Protein AF-A0A8T3QWS2-F1 (afdb_monomer)

Mean predicted aligned error: 10.24 Å

Foldseek 3Di:
DVVVVVVVLVVVLVQLLLLLLLLLVLLLVLLLVLLVVCLVVVVDDDPVVVLVLLQVLLVLLQVVLVVLVVLLVCVVPVVDQRDDDDSVRVVVVVVVVVVVVVVCVVPVDPDPDDDPDDDQDSVNSSVNSNVVNVHPVSNVVSNVLSNVCVVVVPNCSNVSSVVVSVVSSVVSSVVSNCCSVCVVVCVVPSVVVSVVSNVSSVVSNVSSVCSNVVVCVVPDDVCVVPVD

Sequence (228 aa):
MRSIARRRLGSEQRDAIRLGTLYALGHGAVVIALGIAAISFGALLPDWLDPIMGRLVGLTLVGLGAWVLYSVYRYAFGGESFKLRSRWMLVFDGARFGWRRLQARIHGHEHVEPLEMSSYGVRTAFGVGMIHGVGAETGTQVLLIAAVGGAASAGLGIPMLFAFVIGLLISNFAIVVVSSVGFVASQTRERIYVAVGAVAGVFSLALGLVFVFGLDAILPDLEAILPF

Nearest PDB structures (foldseek):
  8c02-assembly1_A  TM=2.002E-01  e=9.020E+00  Homo sapiens

Solvent-accessible surface area (backbone atoms only — not comparable to full-atom values): 12287 Å² total; per-residue (Å²): 113,74,67,62,55,54,53,50,53,53,50,53,40,51,49,50,41,51,40,52,44,36,16,43,50,23,18,42,52,36,43,50,53,53,30,53,48,29,49,74,58,68,56,75,69,63,84,75,51,56,67,52,51,39,28,55,51,8,52,52,26,32,56,51,10,52,51,38,40,49,50,42,48,40,31,77,76,64,76,46,85,80,74,94,73,57,75,65,54,54,51,51,51,50,50,52,49,50,49,49,54,51,47,34,72,74,66,72,57,89,75,84,72,78,81,74,80,73,77,78,47,69,70,51,29,20,49,53,15,29,60,57,27,66,34,67,69,47,50,55,54,35,39,50,44,25,50,55,18,56,70,63,77,70,70,40,26,64,62,51,51,52,52,50,44,50,50,51,46,50,52,49,47,52,49,39,49,52,47,52,63,46,47,79,68,44,78,80,43,60,68,57,54,43,51,53,40,44,53,51,13,51,51,28,30,54,54,8,49,32,27,56,71,69,44,58,84,75,50,85,57,59,62,84,73,55,82,123

Radius of gyration: 20.93 Å; Cα contacts (8 Å, |Δi|>4): 197; chains: 1; bounding box: 53×44×61 Å

Structure (mmCIF, N/CA/C/O backbone):
data_AF-A0A8T3QWS2-F1
#
_entry.id   AF-A0A8T3QWS2-F1
#
loop_
_atom_site.group_PDB
_atom_site.id
_atom_site.type_symbol
_atom_site.label_atom_id
_atom_site.label_alt_id
_atom_site.label_comp_id
_atom_site.label_asym_id
_atom_site.label_entity_id
_atom_site.label_seq_id
_atom_site.pdbx_PDB_ins_code
_atom_site.Cartn_x
_atom_site.Cartn_y
_atom_site.Cartn_z
_atom_site.occupancy
_atom_site.B_iso_or_equiv
_atom_site.auth_seq_id
_atom_site.auth_comp_id
_atom_site.auth_asym_id
_atom_site.auth_atom_id
_atom_site.pdbx_PDB_model_num
ATOM 1 N N . MET A 1 1 ? -3.669 7.868 39.661 1.00 56.72 1 MET A N 1
ATOM 2 C CA . MET A 1 1 ? -4.294 7.634 38.331 1.00 56.72 1 MET A CA 1
ATOM 3 C C . MET A 1 1 ? -3.509 8.225 37.147 1.00 56.72 1 MET A C 1
ATOM 5 O O . MET A 1 1 ? -3.313 7.507 36.175 1.00 56.72 1 MET A O 1
ATOM 9 N N . ARG A 1 2 ? -2.984 9.465 37.200 1.00 60.38 2 ARG A N 1
ATOM 10 C CA . ARG A 1 2 ? -2.256 10.091 36.064 1.00 60.38 2 ARG A CA 1
ATOM 11 C C . ARG A 1 2 ? -0.9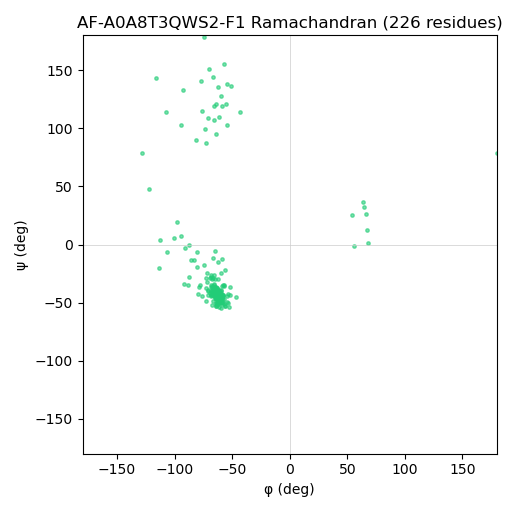55 9.389 35.611 1.00 60.38 2 ARG A C 1
ATOM 13 O O . ARG A 1 2 ? -0.627 9.477 34.433 1.00 60.38 2 ARG A O 1
ATOM 20 N N . SER A 1 3 ? -0.212 8.704 36.489 1.00 65.00 3 SER A N 1
ATOM 21 C CA . SER A 1 3 ? 1.034 8.007 36.094 1.00 65.00 3 SER A CA 1
ATOM 22 C C . SER A 1 3 ? 0.776 6.678 35.374 1.00 65.00 3 SER A C 1
ATOM 24 O O . SER A 1 3 ? 1.489 6.341 34.434 1.00 65.00 3 SER A O 1
ATOM 26 N N . ILE A 1 4 ? -0.281 5.959 35.764 1.00 64.88 4 ILE A N 1
ATOM 27 C CA . ILE A 1 4 ? -0.705 4.697 35.139 1.00 64.88 4 ILE A CA 1
ATOM 28 C C . ILE A 1 4 ? -1.202 4.960 33.713 1.00 64.88 4 ILE A C 1
ATOM 30 O O . ILE A 1 4 ? -0.811 4.248 32.793 1.00 64.88 4 ILE A O 1
ATOM 34 N N . ALA A 1 5 ? -1.983 6.028 33.512 1.00 63.19 5 ALA A N 1
ATOM 35 C CA . ALA A 1 5 ? -2.456 6.437 32.189 1.00 63.19 5 ALA A CA 1
ATOM 36 C C . ALA A 1 5 ? -1.298 6.782 31.231 1.00 63.19 5 ALA A C 1
ATOM 38 O O . ALA A 1 5 ? -1.267 6.291 30.108 1.00 63.19 5 ALA A O 1
ATOM 39 N N . ARG A 1 6 ? -0.289 7.546 31.686 1.00 63.25 6 ARG A N 1
ATOM 40 C CA . ARG A 1 6 ? 0.900 7.851 30.862 1.00 63.25 6 ARG A CA 1
ATOM 41 C C . ARG A 1 6 ? 1.731 6.612 30.528 1.00 63.25 6 ARG A C 1
ATOM 43 O O . ARG A 1 6 ? 2.237 6.510 29.417 1.00 63.25 6 ARG A O 1
ATOM 50 N N . ARG A 1 7 ? 1.869 5.671 31.470 1.00 66.25 7 ARG A N 1
ATOM 51 C CA . ARG A 1 7 ? 2.592 4.410 31.231 1.00 66.25 7 ARG A CA 1
ATOM 52 C C . ARG A 1 7 ? 1.889 3.533 30.191 1.00 66.25 7 ARG A C 1
ATOM 54 O O . ARG A 1 7 ? 2.578 2.987 29.339 1.00 66.25 7 ARG A O 1
ATOM 61 N N . ARG A 1 8 ? 0.551 3.452 30.225 1.00 66.81 8 ARG A N 1
ATOM 62 C CA . ARG A 1 8 ? -0.248 2.703 29.236 1.00 66.81 8 ARG A CA 1
ATOM 63 C C . ARG A 1 8 ? -0.170 3.302 27.829 1.00 66.81 8 ARG A C 1
ATOM 65 O O . ARG A 1 8 ? 0.082 2.572 26.880 1.00 66.81 8 ARG A O 1
ATOM 72 N N . LEU A 1 9 ? -0.279 4.627 27.709 1.00 67.19 9 LEU A N 1
ATOM 73 C CA . LEU A 1 9 ? -0.112 5.315 26.421 1.00 67.19 9 LEU A CA 1
ATOM 74 C C . LEU A 1 9 ? 1.284 5.067 25.827 1.00 67.19 9 LEU A C 1
ATOM 76 O O . LEU A 1 9 ? 1.419 4.780 24.642 1.00 67.19 9 LEU A O 1
ATOM 80 N N . GLY A 1 10 ? 2.325 5.106 26.665 1.00 74.25 10 GLY A N 1
ATOM 81 C CA . GLY A 1 10 ? 3.692 4.821 26.234 1.00 74.25 10 GLY A CA 1
ATOM 82 C C . GLY A 1 10 ? 3.908 3.375 25.769 1.00 74.25 10 GLY A C 1
ATOM 83 O O . GLY A 1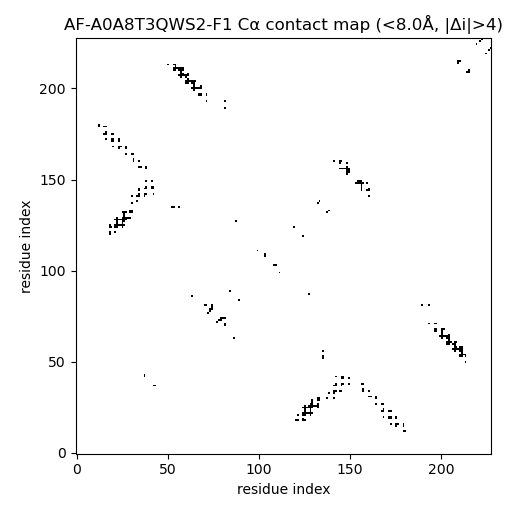 10 ? 4.665 3.160 24.824 1.00 74.25 10 GLY A O 1
ATOM 84 N N . SER A 1 11 ? 3.264 2.383 26.397 1.00 77.00 11 SER A N 1
ATOM 85 C CA . SER A 1 11 ? 3.339 0.987 25.940 1.00 77.00 11 SER A CA 1
ATOM 86 C C . SER A 1 11 ? 2.584 0.764 24.630 1.00 77.00 11 SER A C 1
ATOM 88 O O . SER A 1 11 ? 3.140 0.156 23.724 1.00 77.00 11 SER A O 1
ATOM 90 N N . GLU A 1 12 ? 1.381 1.328 24.482 1.00 77.69 12 GLU A N 1
ATOM 91 C CA . GLU A 1 12 ? 0.590 1.209 23.246 1.00 77.69 12 GLU A CA 1
ATOM 92 C C . GLU A 1 12 ? 1.304 1.844 22.048 1.00 77.69 12 GLU A C 1
ATOM 94 O O . GLU A 1 12 ? 1.345 1.273 20.960 1.00 77.69 12 GLU A O 1
ATOM 99 N N . GLN A 1 13 ? 1.942 2.997 22.258 1.00 81.06 13 GLN A N 1
ATOM 100 C CA . GLN A 1 13 ? 2.706 3.677 21.218 1.00 81.06 13 GLN A CA 1
ATOM 101 C C . GLN A 1 13 ? 3.943 2.872 20.789 1.00 81.06 13 GLN A C 1
ATOM 103 O O . GLN A 1 13 ? 4.249 2.780 19.600 1.00 81.06 13 GLN A O 1
ATOM 108 N N . ARG A 1 14 ? 4.648 2.255 21.748 1.00 84.31 14 ARG A N 1
ATOM 109 C CA . ARG A 1 14 ? 5.784 1.363 21.462 1.00 84.31 14 ARG A CA 1
ATOM 110 C C . ARG A 1 14 ? 5.344 0.130 20.684 1.00 84.31 14 ARG A C 1
ATOM 112 O O . ARG A 1 14 ? 6.034 -0.261 19.743 1.00 84.31 14 ARG A O 1
ATOM 119 N N . ASP A 1 15 ? 4.205 -0.449 21.044 1.00 85.19 15 ASP A N 1
ATOM 120 C CA . ASP A 1 15 ? 3.658 -1.614 20.353 1.00 85.19 15 ASP A CA 1
ATOM 121 C C . ASP A 1 15 ? 3.203 -1.263 18.931 1.00 85.19 15 ASP A C 1
ATOM 123 O O . ASP A 1 15 ? 3.530 -1.995 17.997 1.00 85.19 15 ASP A O 1
ATOM 127 N N . ALA A 1 16 ? 2.555 -0.111 18.729 1.00 83.94 16 ALA A N 1
ATOM 128 C CA . ALA A 1 16 ? 2.186 0.384 17.402 1.00 83.94 16 ALA A CA 1
ATOM 129 C C . ALA A 1 16 ? 3.416 0.598 16.502 1.00 83.94 16 ALA A C 1
ATOM 131 O O . ALA A 1 16 ? 3.440 0.116 15.366 1.00 83.94 16 ALA A O 1
ATOM 132 N N . ILE A 1 17 ? 4.470 1.237 17.027 1.00 89.25 17 ILE A N 1
ATOM 133 C CA . ILE A 1 17 ? 5.736 1.425 16.301 1.00 89.25 17 ILE A CA 1
ATOM 134 C C . ILE A 1 17 ? 6.369 0.077 15.956 1.00 89.25 17 ILE A C 1
ATOM 136 O O . ILE A 1 17 ? 6.784 -0.141 14.815 1.00 89.25 17 ILE A O 1
ATOM 140 N N . ARG A 1 18 ? 6.409 -0.856 16.911 1.00 91.06 18 ARG A N 1
ATOM 141 C CA . ARG A 1 18 ? 6.995 -2.184 16.708 1.00 91.06 18 ARG A CA 1
ATOM 142 C C . ARG A 1 18 ? 6.247 -2.975 15.636 1.00 91.06 18 ARG A C 1
ATOM 144 O O . ARG A 1 18 ? 6.880 -3.498 14.721 1.00 91.06 18 ARG A O 1
ATOM 151 N N . LEU A 1 19 ? 4.922 -3.071 15.740 1.00 90.62 19 LEU A N 1
ATOM 152 C CA . LEU A 1 19 ? 4.093 -3.825 14.797 1.00 90.62 19 LEU A CA 1
ATOM 153 C C . LEU A 1 19 ? 4.103 -3.183 13.404 1.00 90.62 19 LEU A C 1
ATOM 155 O O . LEU A 1 19 ? 4.260 -3.899 12.416 1.00 90.62 19 LEU A O 1
ATOM 159 N N . GLY A 1 20 ? 4.024 -1.852 13.316 1.00 89.81 20 GLY A N 1
ATOM 160 C CA . GLY A 1 20 ? 4.114 -1.128 12.045 1.00 89.81 20 GLY A CA 1
ATOM 161 C C . GLY A 1 20 ? 5.480 -1.272 11.366 1.00 89.81 20 GLY A C 1
ATOM 162 O O . GLY A 1 20 ? 5.552 -1.415 10.146 1.00 89.81 20 GLY A O 1
ATOM 163 N N . THR A 1 21 ? 6.567 -1.316 12.143 1.00 92.44 21 THR A N 1
ATOM 164 C CA . THR A 1 21 ? 7.916 -1.572 11.607 1.00 92.44 21 THR A CA 1
ATOM 165 C C . THR A 1 21 ? 8.050 -3.007 11.098 1.00 92.44 21 THR A C 1
ATOM 167 O O . THR A 1 21 ? 8.567 -3.225 10.008 1.00 92.44 21 THR A O 1
ATOM 170 N N . LEU A 1 22 ? 7.541 -3.997 11.839 1.00 93.88 22 LEU A N 1
ATOM 171 C CA . LEU A 1 22 ? 7.552 -5.401 11.406 1.00 93.88 22 LEU A CA 1
ATOM 172 C C . LEU A 1 22 ? 6.755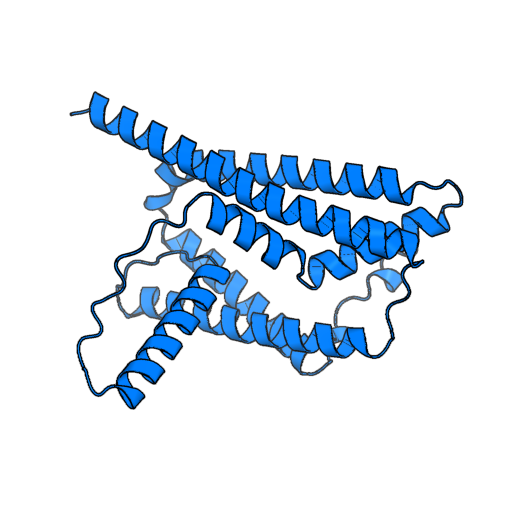 -5.623 10.120 1.00 93.88 22 LEU A C 1
ATOM 174 O O . LEU A 1 22 ? 7.191 -6.381 9.259 1.00 93.88 22 LEU A O 1
ATOM 178 N N . TYR A 1 23 ? 5.615 -4.947 9.983 1.00 92.44 23 TYR A N 1
ATOM 179 C CA . TYR A 1 23 ? 4.849 -4.927 8.741 1.00 92.44 23 TYR A CA 1
ATOM 180 C C . TYR A 1 23 ? 5.695 -4.413 7.569 1.00 92.44 23 TYR A C 1
ATOM 182 O O . TYR A 1 23 ? 5.813 -5.093 6.552 1.00 92.44 23 TYR A O 1
ATOM 190 N N . ALA A 1 24 ? 6.355 -3.263 7.722 1.00 93.25 24 ALA A N 1
ATOM 191 C CA . ALA A 1 24 ? 7.180 -2.707 6.651 1.00 93.25 24 ALA A CA 1
ATOM 192 C C . ALA A 1 24 ? 8.404 -3.559 6.321 1.00 93.25 24 ALA A C 1
ATOM 194 O O . ALA A 1 24 ? 8.766 -3.667 5.155 1.00 93.25 24 ALA A O 1
ATOM 195 N N . LEU A 1 25 ? 9.008 -4.213 7.314 1.00 95.62 25 LEU A N 1
ATOM 196 C CA . LEU A 1 25 ? 10.091 -5.167 7.078 1.00 95.62 25 LEU A CA 1
ATOM 197 C C . LEU A 1 25 ? 9.614 -6.380 6.273 1.00 95.62 25 LEU A C 1
ATOM 199 O O . LEU A 1 25 ? 10.310 -6.802 5.355 1.00 95.62 25 LEU A O 1
ATOM 203 N N . GLY A 1 26 ? 8.429 -6.917 6.579 1.00 94.38 26 GLY A N 1
ATOM 204 C CA . GLY A 1 26 ? 7.833 -8.001 5.793 1.00 94.38 26 GLY A CA 1
ATOM 205 C C . GLY A 1 26 ? 7.574 -7.582 4.348 1.00 94.38 26 GLY A C 1
ATOM 206 O O . GLY A 1 26 ? 7.908 -8.315 3.421 1.00 94.38 26 GLY A O 1
ATOM 207 N N . HIS A 1 27 ? 7.048 -6.373 4.157 1.00 93.31 27 HIS A N 1
ATOM 208 C CA . HIS A 1 27 ? 6.844 -5.794 2.833 1.00 93.31 27 HIS A CA 1
ATOM 209 C C . HIS A 1 27 ? 8.167 -5.614 2.076 1.00 93.31 27 HIS A C 1
ATOM 211 O O . HIS A 1 27 ? 8.328 -6.150 0.983 1.00 93.31 27 HIS A O 1
ATOM 217 N N . GLY A 1 28 ? 9.145 -4.938 2.685 1.00 94.31 28 GLY A N 1
ATOM 218 C CA . GLY A 1 28 ? 10.460 -4.698 2.094 1.00 94.31 28 GLY A CA 1
ATOM 219 C C . GLY A 1 28 ? 11.204 -5.987 1.742 1.00 94.31 28 GLY A C 1
ATOM 220 O O . GLY A 1 28 ? 11.849 -6.045 0.701 1.00 94.31 28 GLY A O 1
ATOM 221 N N . ALA A 1 29 ? 11.069 -7.048 2.545 1.00 95.25 29 ALA A N 1
ATOM 222 C CA . ALA A 1 29 ? 11.661 -8.350 2.236 1.00 95.25 29 ALA A CA 1
ATOM 223 C C . ALA A 1 29 ? 11.115 -8.943 0.926 1.00 95.25 29 ALA A C 1
ATOM 225 O O . ALA A 1 29 ? 11.890 -9.438 0.107 1.00 95.25 29 ALA A O 1
ATOM 226 N N . VAL A 1 30 ? 9.800 -8.856 0.702 1.00 93.25 30 VAL A N 1
ATOM 227 C CA . VAL A 1 30 ? 9.177 -9.319 -0.547 1.00 93.25 30 VAL A CA 1
ATOM 228 C C . VAL A 1 30 ? 9.560 -8.423 -1.722 1.00 93.25 30 VAL A C 1
ATOM 230 O O . VAL A 1 30 ? 9.904 -8.949 -2.775 1.00 93.25 30 VAL A O 1
ATOM 233 N N . VAL A 1 31 ? 9.588 -7.098 -1.537 1.00 92.31 31 VAL A N 1
ATOM 234 C CA . VAL A 1 31 ? 10.042 -6.145 -2.568 1.00 92.31 31 VAL A CA 1
ATOM 235 C C . VAL A 1 31 ? 11.467 -6.475 -3.020 1.00 92.31 31 VAL A C 1
ATOM 237 O O . VAL A 1 31 ? 11.724 -6.547 -4.217 1.00 92.31 31 VAL A O 1
ATOM 240 N N . ILE A 1 32 ? 12.389 -6.725 -2.081 1.00 93.06 32 ILE A N 1
ATOM 241 C CA . ILE A 1 32 ? 13.770 -7.121 -2.402 1.00 93.06 32 ILE A CA 1
ATOM 242 C C . ILE A 1 32 ? 13.781 -8.440 -3.177 1.00 93.06 32 ILE A C 1
ATOM 244 O O . ILE A 1 32 ? 14.452 -8.536 -4.202 1.00 93.06 32 ILE A O 1
ATOM 248 N N . ALA A 1 33 ? 13.049 -9.452 -2.707 1.00 92.50 33 ALA A N 1
ATOM 249 C CA . ALA A 1 33 ? 13.028 -10.767 -3.343 1.00 92.50 33 ALA A CA 1
ATOM 250 C C . ALA A 1 33 ? 12.484 -10.705 -4.781 1.00 92.50 33 ALA A C 1
ATOM 252 O O . ALA A 1 33 ? 13.129 -11.206 -5.703 1.00 92.50 33 ALA A O 1
ATOM 253 N N . LEU A 1 34 ? 11.336 -10.050 -4.979 1.00 88.56 34 LEU A N 1
ATOM 254 C CA . LEU A 1 34 ? 10.743 -9.845 -6.301 1.00 88.56 34 LEU A CA 1
ATOM 255 C C . LEU A 1 34 ? 11.631 -8.958 -7.180 1.00 88.56 34 LEU A C 1
ATOM 257 O O . LEU A 1 34 ? 11.776 -9.238 -8.363 1.00 88.56 34 LEU A O 1
ATOM 261 N N . GLY A 1 35 ? 12.270 -7.938 -6.603 1.00 88.69 35 GLY A N 1
ATOM 262 C CA . GLY A 1 35 ? 13.205 -7.050 -7.292 1.00 88.69 35 GLY A CA 1
ATOM 263 C C . GLY A 1 35 ? 14.428 -7.761 -7.841 1.00 88.69 35 GLY A C 1
ATOM 264 O O . GLY A 1 35 ? 14.743 -7.638 -9.023 1.00 88.69 35 GLY A O 1
ATOM 265 N N . ILE A 1 36 ? 15.085 -8.562 -7.007 1.00 89.44 36 ILE A N 1
ATOM 266 C CA . ILE A 1 36 ? 16.218 -9.387 -7.432 1.00 89.44 36 ILE A CA 1
ATOM 267 C C . ILE A 1 36 ? 15.774 -10.378 -8.510 1.00 89.44 36 ILE A C 1
ATOM 269 O O . ILE A 1 36 ? 16.482 -10.535 -9.505 1.00 89.44 36 ILE A O 1
ATOM 273 N N . ALA A 1 37 ? 14.608 -11.013 -8.350 1.00 87.12 37 ALA A N 1
ATOM 274 C CA . ALA A 1 37 ? 14.070 -11.917 -9.361 1.00 87.12 37 ALA A CA 1
ATOM 275 C C . ALA A 1 37 ? 13.835 -11.190 -10.696 1.00 87.12 37 ALA A C 1
ATOM 277 O O . ALA A 1 37 ? 14.349 -11.630 -11.719 1.00 87.12 37 ALA A O 1
ATOM 278 N N . ALA A 1 38 ? 13.148 -10.046 -10.690 1.00 83.75 38 ALA A N 1
ATOM 279 C CA . ALA A 1 38 ? 12.872 -9.260 -11.892 1.00 83.75 38 ALA A CA 1
ATOM 280 C C . ALA A 1 38 ? 14.158 -8.832 -12.615 1.00 83.75 38 ALA A C 1
ATOM 282 O O . ALA A 1 38 ? 14.254 -8.989 -13.830 1.00 83.75 38 ALA A O 1
ATOM 283 N N . ILE A 1 39 ? 15.170 -8.367 -11.875 1.00 84.06 39 ILE A N 1
ATOM 284 C CA . ILE A 1 39 ? 16.483 -8.013 -12.437 1.00 84.06 39 ILE A CA 1
ATOM 285 C C . ILE A 1 39 ? 17.174 -9.250 -13.031 1.00 84.06 39 ILE A C 1
ATOM 287 O O . ILE A 1 39 ? 17.722 -9.181 -14.128 1.00 84.06 39 ILE A O 1
ATOM 291 N N . SER A 1 40 ? 17.125 -10.390 -12.336 1.00 83.44 40 SER A N 1
ATOM 292 C CA . SER A 1 40 ? 17.783 -11.634 -12.769 1.00 83.44 40 SER A CA 1
ATOM 293 C C . SER A 1 40 ? 17.138 -12.249 -14.014 1.00 83.44 40 SER A C 1
ATOM 295 O O . SER A 1 40 ? 17.841 -12.821 -14.843 1.00 83.44 40 SER A O 1
ATOM 297 N N . PHE A 1 41 ? 15.815 -12.127 -14.158 1.00 80.06 41 PHE A N 1
ATOM 298 C CA . PHE A 1 41 ? 15.049 -12.644 -15.298 1.00 80.06 41 PHE A CA 1
ATOM 299 C C . PHE A 1 41 ? 14.831 -11.604 -16.413 1.00 80.06 41 PHE A C 1
ATOM 301 O O . PHE A 1 41 ? 14.085 -11.873 -17.352 1.00 80.06 41 PHE A O 1
ATOM 308 N N . GLY A 1 42 ? 15.458 -10.425 -16.328 1.00 71.81 42 GLY A N 1
ATOM 309 C CA . GLY A 1 42 ? 15.363 -9.387 -17.361 1.00 71.81 42 GLY A CA 1
ATOM 310 C C . GLY A 1 42 ? 13.956 -8.809 -17.543 1.00 71.81 42 GLY A C 1
ATOM 311 O O . GLY A 1 42 ? 13.586 -8.472 -18.661 1.00 71.81 42 GLY A O 1
ATOM 312 N N . ALA A 1 43 ? 13.166 -8.733 -16.466 1.00 66.19 43 ALA A N 1
ATOM 313 C CA . ALA A 1 43 ? 11.788 -8.230 -16.456 1.00 66.19 43 ALA A CA 1
ATOM 314 C C . ALA A 1 43 ? 10.832 -8.915 -17.460 1.00 66.19 43 ALA A C 1
ATOM 316 O O . ALA A 1 43 ? 9.824 -8.334 -17.852 1.00 66.19 43 ALA A O 1
ATOM 317 N N . LEU A 1 44 ? 11.111 -10.164 -17.847 1.00 64.25 44 LEU A N 1
ATOM 318 C CA . LEU A 1 44 ? 10.248 -10.943 -18.734 1.00 64.25 44 LEU A CA 1
ATOM 319 C C . LEU A 1 44 ? 8.984 -11.401 -17.991 1.00 64.25 44 LEU A C 1
ATOM 321 O O . LEU A 1 44 ? 8.937 -12.496 -17.426 1.00 64.25 44 LEU A O 1
ATOM 325 N N . LEU A 1 45 ? 7.953 -10.561 -17.985 1.00 68.06 45 LEU A N 1
ATOM 326 C CA . LEU A 1 45 ? 6.598 -10.975 -17.643 1.00 68.06 45 LEU A CA 1
ATOM 327 C C . LEU A 1 45 ? 5.842 -11.350 -18.916 1.00 68.06 45 LEU A C 1
ATOM 329 O O . LEU A 1 45 ? 5.902 -10.609 -19.891 1.00 68.06 45 LEU A O 1
ATOM 333 N N . PRO A 1 46 ? 5.136 -12.491 -18.937 1.00 78.31 46 PRO A N 1
ATOM 334 C CA . PRO A 1 46 ? 4.277 -12.812 -20.064 1.00 78.31 46 PRO A CA 1
ATOM 335 C C . PRO A 1 46 ? 3.152 -11.781 -20.219 1.00 78.31 46 PRO A C 1
ATOM 337 O O . PRO A 1 46 ? 2.454 -11.501 -19.247 1.00 78.31 46 PRO A O 1
ATOM 340 N N . ASP A 1 47 ? 2.888 -11.327 -21.444 1.00 79.00 47 ASP A N 1
ATOM 341 C CA . ASP A 1 47 ? 1.863 -10.310 -21.755 1.00 79.00 47 ASP A CA 1
ATOM 342 C C . ASP A 1 47 ? 0.445 -10.674 -21.267 1.00 79.00 47 ASP A C 1
ATOM 344 O O . ASP A 1 47 ? -0.416 -9.820 -21.073 1.00 79.00 47 ASP A O 1
ATOM 348 N N . TRP A 1 48 ? 0.169 -11.964 -21.049 1.00 81.81 48 TRP A N 1
ATOM 349 C CA . TRP A 1 48 ? -1.118 -12.429 -20.525 1.00 81.81 48 TRP A CA 1
ATOM 350 C C . TRP A 1 48 ? -1.303 -12.153 -19.026 1.00 81.81 48 TRP A C 1
ATOM 352 O O . TRP A 1 48 ? -2.433 -12.218 -18.532 1.00 81.81 48 TRP A O 1
ATOM 362 N N . LEU A 1 49 ? -0.222 -11.882 -18.292 1.00 79.38 49 LEU A N 1
ATOM 363 C CA . LEU A 1 49 ? -0.234 -11.736 -16.837 1.00 79.38 49 LEU A CA 1
ATOM 364 C C . LEU A 1 49 ? -0.763 -10.357 -16.418 1.00 79.38 49 LEU A C 1
ATOM 366 O O . LEU A 1 49 ? -1.546 -10.271 -15.471 1.00 79.38 49 LEU A O 1
ATOM 370 N N . ASP A 1 50 ? -0.440 -9.312 -17.179 1.00 77.44 50 ASP A N 1
ATOM 371 C CA . ASP A 1 50 ? -0.886 -7.932 -16.951 1.00 77.44 50 ASP A CA 1
ATOM 372 C C . ASP A 1 50 ? -2.417 -7.774 -16.899 1.00 77.44 50 ASP A C 1
ATOM 374 O O . ASP A 1 50 ? -2.931 -7.305 -15.876 1.00 77.44 50 ASP A O 1
ATOM 378 N N . PRO A 1 51 ? -3.207 -8.234 -17.894 1.00 83.25 51 PRO A N 1
ATOM 379 C CA . PRO A 1 51 ? -4.664 -8.106 -17.841 1.00 83.25 51 PRO A CA 1
ATOM 380 C C . PRO A 1 51 ? -5.301 -8.942 -16.719 1.00 83.25 51 PRO A C 1
ATOM 382 O O . PRO A 1 51 ? -6.376 -8.596 -16.218 1.00 83.25 51 PRO A O 1
ATOM 385 N N . ILE A 1 52 ? -4.665 -10.038 -16.288 1.00 87.50 52 ILE A N 1
ATOM 386 C CA . ILE A 1 52 ? -5.142 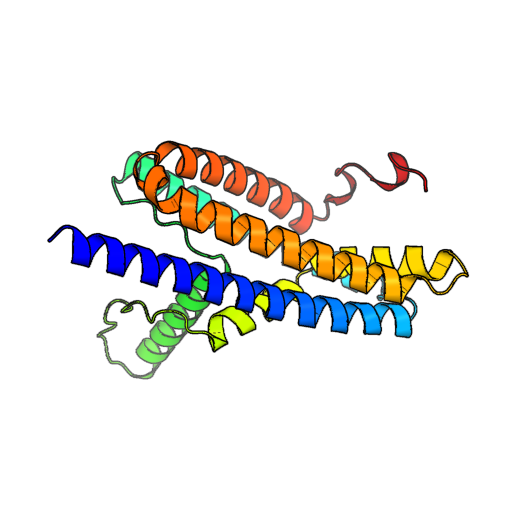-10.828 -15.143 1.00 87.50 52 ILE A CA 1
ATOM 387 C C . ILE A 1 52 ? -4.892 -10.068 -13.842 1.00 87.50 52 ILE A C 1
ATOM 389 O O . ILE A 1 52 ? -5.813 -9.926 -13.032 1.00 87.50 52 ILE A O 1
ATOM 393 N N . MET A 1 53 ? -3.675 -9.559 -13.648 1.00 82.50 53 MET A N 1
ATOM 394 C CA . MET A 1 53 ? -3.310 -8.793 -12.459 1.00 82.50 53 MET A CA 1
ATOM 395 C C . MET A 1 53 ? -4.151 -7.524 -12.343 1.00 82.50 53 MET A C 1
ATOM 397 O O . MET A 1 53 ? -4.689 -7.268 -11.264 1.00 82.50 53 MET A O 1
ATOM 401 N N . GLY A 1 54 ? -4.365 -6.805 -13.449 1.00 85.69 54 GLY A N 1
ATOM 402 C CA . GLY A 1 54 ? -5.271 -5.658 -13.512 1.00 85.69 54 GLY A CA 1
ATOM 403 C C . GLY A 1 54 ? -6.668 -6.007 -12.996 1.00 85.69 54 GLY A C 1
ATOM 404 O O . GLY A 1 54 ? -7.142 -5.404 -12.033 1.00 85.69 54 GLY A O 1
ATOM 405 N N . ARG A 1 55 ? -7.304 -7.058 -13.529 1.00 90.06 55 ARG A N 1
ATOM 406 C CA . ARG A 1 55 ? -8.642 -7.488 -13.074 1.00 90.06 55 ARG A CA 1
ATOM 407 C C . ARG A 1 55 ? -8.670 -7.910 -11.607 1.00 90.06 55 ARG A C 1
ATOM 409 O O . ARG A 1 55 ? -9.609 -7.550 -10.898 1.00 90.06 55 ARG A O 1
ATOM 416 N N . LEU A 1 56 ? -7.667 -8.651 -11.131 1.00 88.25 56 LEU A N 1
ATOM 417 C CA . LEU A 1 56 ? -7.580 -9.060 -9.723 1.00 88.25 56 LEU A CA 1
ATOM 418 C C . LEU A 1 56 ? -7.481 -7.844 -8.795 1.00 88.25 56 LEU A C 1
ATOM 420 O O . LEU A 1 56 ? -8.214 -7.755 -7.807 1.00 88.25 56 LEU A O 1
ATOM 424 N N . VAL A 1 57 ? -6.630 -6.875 -9.138 1.00 86.12 57 VAL A N 1
ATOM 425 C CA . VAL A 1 57 ? -6.520 -5.601 -8.415 1.00 86.12 57 VAL A CA 1
ATOM 426 C C . VAL A 1 57 ? -7.854 -4.872 -8.436 1.00 86.12 57 VAL A C 1
ATOM 428 O O . VAL A 1 57 ? -8.350 -4.495 -7.372 1.00 86.12 57 VAL A O 1
ATOM 431 N N . GLY A 1 58 ? -8.475 -4.758 -9.609 1.00 90.50 58 GLY A N 1
ATOM 432 C CA . GLY A 1 58 ? -9.773 -4.123 -9.787 1.00 90.50 58 GLY A CA 1
ATOM 433 C C . GLY A 1 58 ? -10.851 -4.720 -8.883 1.00 90.50 58 GLY A C 1
ATOM 434 O O . GLY A 1 58 ? -11.503 -3.995 -8.132 1.00 90.50 58 GLY A O 1
ATOM 435 N N . LEU A 1 59 ? -10.974 -6.050 -8.858 1.00 92.00 59 LEU A N 1
ATOM 436 C CA . LEU A 1 59 ? -11.922 -6.759 -7.993 1.00 92.00 59 LEU A CA 1
ATOM 437 C C . LEU A 1 59 ? -11.680 -6.463 -6.508 1.00 92.00 59 LEU A C 1
ATOM 439 O O . LEU A 1 59 ? -12.630 -6.194 -5.766 1.00 92.00 59 LEU A O 1
ATOM 443 N N . THR A 1 60 ? -10.418 -6.469 -6.064 1.00 88.06 60 THR A N 1
ATOM 444 C CA . THR A 1 60 ? -10.102 -6.141 -4.663 1.00 88.06 60 THR A CA 1
ATOM 445 C C . THR A 1 60 ? -10.417 -4.683 -4.326 1.00 88.06 60 THR A C 1
ATOM 447 O O . THR A 1 60 ? -10.933 -4.408 -3.241 1.00 88.06 60 THR A O 1
ATOM 450 N N . LEU A 1 61 ? -10.160 -3.746 -5.244 1.00 89.94 61 LEU A N 1
ATOM 451 C CA . LEU A 1 61 ? -10.465 -2.324 -5.083 1.00 89.94 61 LEU A CA 1
ATOM 452 C C . LEU A 1 61 ? -11.973 -2.055 -5.035 1.00 89.94 61 LEU A C 1
ATOM 454 O O . LEU A 1 61 ? -12.410 -1.275 -4.186 1.00 89.94 61 LEU A O 1
ATOM 458 N N . VAL A 1 62 ? -12.765 -2.731 -5.871 1.00 93.94 62 VAL A N 1
ATOM 459 C CA . VAL A 1 62 ? -14.233 -2.653 -5.831 1.00 93.94 62 VAL A CA 1
ATOM 460 C C . VAL A 1 62 ? -14.756 -3.181 -4.499 1.00 93.94 62 VAL A C 1
ATOM 462 O O . VAL A 1 62 ? -15.496 -2.478 -3.811 1.00 93.94 62 VAL A O 1
ATOM 465 N N . GLY A 1 63 ? -14.340 -4.386 -4.094 1.00 91.06 63 GLY A N 1
ATOM 466 C CA . GLY A 1 63 ? -14.807 -5.001 -2.849 1.00 91.06 63 GLY A CA 1
ATOM 467 C C . GLY A 1 63 ? -14.463 -4.163 -1.615 1.00 91.06 63 GLY A C 1
ATOM 468 O O . GLY A 1 63 ? -15.322 -3.905 -0.770 1.00 91.06 63 GLY A O 1
ATOM 469 N N . LEU A 1 64 ? -13.221 -3.684 -1.525 1.00 87.00 64 LEU A N 1
ATOM 470 C CA . LEU A 1 64 ? -12.771 -2.869 -0.395 1.00 87.00 64 LEU A CA 1
ATOM 471 C C . LEU A 1 64 ? -13.359 -1.454 -0.430 1.00 87.00 64 LEU A C 1
ATOM 473 O O . LEU A 1 64 ? -13.725 -0.935 0.622 1.00 87.00 64 LEU A O 1
ATOM 477 N N . GLY A 1 65 ? -13.505 -0.848 -1.610 1.00 90.38 65 GLY A N 1
ATOM 478 C CA . GLY A 1 65 ? -14.142 0.459 -1.763 1.00 90.38 65 GLY A CA 1
ATOM 479 C C . GLY A 1 65 ? -15.618 0.425 -1.361 1.00 90.38 65 GLY A C 1
ATOM 480 O O . GLY A 1 65 ? -16.047 1.245 -0.551 1.00 90.38 65 GLY A O 1
ATOM 481 N N . ALA A 1 66 ? -16.368 -0.585 -1.816 1.00 92.44 66 ALA A N 1
ATOM 482 C CA . ALA A 1 66 ? -17.754 -0.806 -1.403 1.00 92.44 66 ALA A CA 1
ATOM 483 C C . ALA A 1 66 ? -17.873 -1.011 0.113 1.00 92.44 66 ALA A C 1
ATOM 485 O O . ALA A 1 66 ? -18.738 -0.414 0.754 1.00 92.44 66 ALA A O 1
ATOM 486 N N . TRP A 1 67 ? -16.971 -1.799 0.706 1.00 86.94 67 TRP A N 1
ATOM 487 C CA . TRP A 1 67 ? -16.944 -2.010 2.151 1.00 86.94 67 TRP A CA 1
ATOM 488 C C . TRP A 1 67 ? -16.685 -0.716 2.938 1.00 86.94 67 TRP A C 1
ATOM 490 O O . TRP A 1 67 ? -17.346 -0.462 3.947 1.00 86.94 67 TRP A 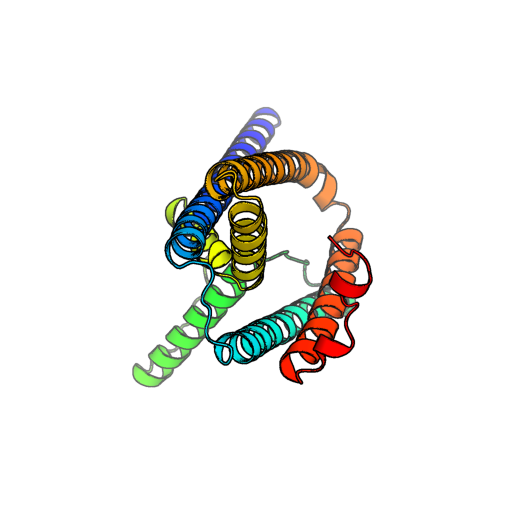O 1
ATOM 500 N N . VAL A 1 68 ? -15.742 0.116 2.489 1.00 86.44 68 VAL A N 1
ATOM 501 C CA . VAL A 1 68 ? -15.442 1.404 3.134 1.00 86.44 68 VAL A CA 1
ATOM 502 C C . VAL A 1 68 ? -16.610 2.382 2.992 1.00 86.44 68 VAL A C 1
ATOM 504 O O . VAL A 1 68 ? -16.959 3.057 3.957 1.00 86.44 68 VAL A O 1
ATOM 507 N N . LEU A 1 69 ? -17.271 2.441 1.833 1.00 90.25 69 LEU A N 1
ATOM 508 C CA . LEU A 1 69 ? -18.467 3.276 1.685 1.00 90.25 69 LEU A CA 1
ATOM 509 C C . LEU A 1 69 ? -19.623 2.780 2.554 1.00 90.25 69 LEU A C 1
ATOM 511 O O . LEU A 1 69 ? -20.324 3.589 3.160 1.00 90.25 69 LEU A O 1
ATOM 515 N N . TYR A 1 70 ? -19.787 1.462 2.677 1.00 89.19 70 TYR A N 1
ATOM 516 C CA . TYR A 1 70 ? -20.765 0.881 3.589 1.00 89.19 70 TYR A CA 1
ATOM 517 C C . TYR A 1 70 ? -20.472 1.255 5.048 1.00 89.19 70 TYR A C 1
ATOM 519 O O . TYR A 1 70 ? -21.390 1.640 5.771 1.00 89.19 70 TYR A O 1
ATOM 527 N N . SER A 1 71 ? -19.211 1.214 5.491 1.00 82.75 71 SER A N 1
ATOM 528 C CA . SER A 1 71 ? -18.857 1.604 6.863 1.00 82.75 71 SER A CA 1
ATOM 529 C C . SER A 1 71 ? -19.049 3.103 7.121 1.00 82.75 71 SER A C 1
ATOM 531 O O . SER A 1 71 ? -19.518 3.476 8.197 1.00 82.75 71 SER A O 1
ATOM 533 N N . VAL A 1 72 ? -18.778 3.956 6.128 1.00 85.69 72 VAL A N 1
ATOM 534 C CA . VAL A 1 72 ? -19.096 5.393 6.172 1.00 85.69 72 VAL A CA 1
ATOM 535 C C . VAL A 1 72 ? -20.607 5.628 6.256 1.00 85.69 72 VAL A C 1
ATOM 537 O O . VAL A 1 72 ? -21.053 6.424 7.079 1.00 85.69 72 VAL A O 1
ATOM 540 N N . TYR A 1 73 ? -21.406 4.918 5.456 1.00 87.62 73 TYR A N 1
ATOM 541 C CA . TYR A 1 73 ? -22.868 5.005 5.493 1.00 87.62 73 TYR A CA 1
ATOM 542 C C . TYR A 1 73 ? -23.427 4.575 6.857 1.00 87.62 73 TYR A C 1
ATOM 544 O O . TYR A 1 73 ? -24.232 5.289 7.458 1.00 87.62 73 TYR A O 1
ATOM 552 N N . ARG A 1 74 ? -22.957 3.441 7.393 1.00 84.06 74 ARG A N 1
ATOM 553 C CA . ARG A 1 74 ? -23.339 2.947 8.726 1.00 84.06 74 ARG A CA 1
ATOM 554 C C . ARG A 1 74 ? -22.984 3.930 9.834 1.00 84.06 74 ARG A C 1
ATOM 556 O O . ARG A 1 74 ? -23.790 4.125 10.738 1.00 84.06 74 ARG A O 1
ATOM 563 N N . TYR A 1 75 ? -21.828 4.580 9.740 1.00 81.38 75 TYR A N 1
ATOM 564 C CA . TYR A 1 75 ? -21.450 5.647 10.660 1.00 81.38 75 TYR A CA 1
ATOM 565 C C . TYR A 1 75 ? -22.397 6.853 10.552 1.00 81.38 75 TYR A C 1
ATOM 567 O O . TYR A 1 75 ? -22.967 7.289 11.550 1.00 81.38 75 TYR A O 1
ATOM 575 N N . ALA A 1 76 ? -22.599 7.367 9.335 1.00 80.62 76 ALA A N 1
ATOM 576 C CA . ALA A 1 76 ? -23.344 8.601 9.095 1.00 80.62 76 ALA A CA 1
ATOM 577 C C . ALA A 1 76 ? -24.837 8.495 9.448 1.00 80.62 76 ALA A C 1
ATOM 579 O O . ALA A 1 76 ? -25.416 9.472 9.919 1.00 80.62 76 ALA A O 1
ATOM 580 N N . PHE A 1 77 ? -25.450 7.326 9.233 1.00 77.75 77 PHE A N 1
ATOM 581 C CA . PHE A 1 77 ? -26.895 7.127 9.403 1.00 77.75 77 PHE A CA 1
ATOM 582 C C . PHE A 1 77 ? -27.273 6.185 10.556 1.00 77.75 77 PHE A C 1
ATOM 584 O O . PHE A 1 77 ? -28.408 6.227 11.022 1.00 77.75 77 PHE A O 1
ATOM 591 N N . GLY A 1 78 ? -26.357 5.328 11.017 1.00 67.94 78 GLY A N 1
ATOM 592 C CA . GLY A 1 78 ? -26.625 4.290 12.022 1.00 67.94 78 GLY A CA 1
ATOM 593 C C . GLY A 1 78 ? -26.061 4.566 13.418 1.00 67.94 78 GLY A C 1
ATOM 594 O O . GLY A 1 78 ? -26.341 3.793 14.330 1.00 67.94 78 GLY A O 1
ATOM 595 N N . GLY A 1 79 ? -25.274 5.634 13.604 1.00 64.19 79 GLY A N 1
ATOM 596 C CA . GLY A 1 79 ? -24.716 6.019 14.910 1.00 64.19 79 GLY A CA 1
ATOM 597 C C . GLY A 1 79 ? -23.673 5.047 15.484 1.00 64.19 79 GLY A C 1
ATOM 598 O O . GLY A 1 79 ? -23.335 5.134 16.663 1.00 64.19 79 GLY A O 1
ATOM 599 N N . GLU A 1 80 ? -23.165 4.108 14.682 1.00 66.06 80 GLU A N 1
ATOM 600 C CA . GLU A 1 80 ? -22.114 3.170 15.092 1.00 66.06 80 GLU A CA 1
ATOM 601 C C . GLU A 1 80 ? -20.745 3.858 15.092 1.00 66.06 80 GLU A C 1
ATOM 603 O O . GLU A 1 80 ? -20.446 4.602 14.172 1.00 66.06 80 GLU A O 1
ATOM 608 N N . SER A 1 81 ? -19.874 3.572 16.067 1.00 63.00 81 SER A N 1
ATOM 609 C CA . SER A 1 81 ? -18.497 4.101 16.096 1.00 63.00 81 SER A CA 1
ATOM 610 C C . SER A 1 81 ? -17.697 3.675 14.856 1.00 63.00 81 SER A C 1
ATOM 612 O O . SER A 1 81 ? -17.583 2.467 14.593 1.00 63.00 81 SER A O 1
ATOM 614 N N . PHE A 1 82 ? -17.081 4.617 14.137 1.00 61.12 82 PHE A N 1
ATOM 615 C CA . PHE A 1 82 ? -16.275 4.287 12.960 1.00 61.12 82 PHE A CA 1
ATOM 616 C C . PHE A 1 82 ? -14.918 3.712 13.385 1.00 61.12 82 PHE A C 1
ATOM 618 O O . PHE A 1 82 ? -14.084 4.396 13.979 1.00 61.12 82 PHE A O 1
ATOM 625 N N . LYS A 1 83 ? -14.671 2.436 13.072 1.00 62.44 83 LYS A N 1
ATOM 626 C CA . LYS A 1 83 ? -13.378 1.781 13.322 1.00 62.44 83 LYS A CA 1
ATOM 627 C C . LYS A 1 83 ? -12.642 1.563 12.007 1.00 62.44 83 LYS A C 1
ATOM 629 O O . LYS A 1 83 ? -13.071 0.754 11.186 1.00 62.44 83 LYS A O 1
ATOM 634 N N . LEU A 1 84 ? -11.509 2.242 11.838 1.00 56.34 84 LEU A N 1
ATOM 635 C CA . LEU A 1 84 ? -10.573 1.971 10.747 1.00 56.34 84 LEU A CA 1
ATOM 636 C C . LEU A 1 84 ? -10.004 0.557 10.904 1.00 56.34 84 LEU A C 1
ATOM 638 O O . LEU A 1 84 ? -9.402 0.232 11.927 1.00 56.34 84 LEU A O 1
ATOM 642 N N . ARG A 1 85 ? -10.206 -0.288 9.890 1.00 64.06 85 ARG A N 1
ATOM 643 C CA . ARG A 1 85 ? -9.690 -1.663 9.840 1.00 64.06 85 ARG A CA 1
ATOM 644 C C . ARG A 1 85 ? -8.704 -1.797 8.686 1.00 64.06 85 ARG A C 1
ATOM 646 O O . ARG A 1 85 ? -8.917 -1.224 7.621 1.00 64.06 85 ARG A O 1
ATOM 653 N N . SER A 1 86 ? -7.641 -2.575 8.882 1.00 62.88 86 SER A N 1
ATOM 654 C CA . SER A 1 86 ? -6.728 -2.930 7.789 1.00 62.88 86 SER A CA 1
ATOM 655 C C . SER A 1 86 ? -7.438 -3.826 6.765 1.00 62.88 86 SER A C 1
ATOM 657 O O . SER A 1 86 ? -8.247 -4.679 7.134 1.00 62.88 86 SER A O 1
ATOM 659 N N . ARG A 1 87 ? -7.107 -3.658 5.476 1.00 69.44 87 ARG A N 1
ATOM 660 C CA . ARG A 1 87 ? -7.667 -4.433 4.348 1.00 69.44 87 ARG A CA 1
ATOM 661 C C . ARG A 1 87 ? -7.556 -5.942 4.591 1.00 69.44 87 ARG A C 1
ATOM 663 O O . ARG A 1 87 ? -8.520 -6.675 4.409 1.00 69.44 87 ARG A O 1
ATOM 670 N N . TRP A 1 88 ? -6.409 -6.393 5.093 1.00 67.94 88 TRP A N 1
ATOM 671 C CA . TRP A 1 88 ? -6.166 -7.804 5.400 1.00 67.94 88 TRP A CA 1
ATOM 672 C C . TRP A 1 88 ? -6.914 -8.292 6.635 1.00 67.94 88 TRP A C 1
ATOM 674 O O . TRP A 1 88 ? -7.302 -9.452 6.678 1.00 67.94 88 TRP A O 1
ATOM 684 N N . MET A 1 89 ? -7.193 -7.416 7.603 1.00 68.94 89 MET A N 1
ATOM 685 C CA . MET A 1 89 ? -8.047 -7.784 8.735 1.00 68.94 89 MET A CA 1
ATOM 686 C C . MET A 1 89 ? -9.469 -8.085 8.265 1.00 68.94 89 MET A C 1
ATOM 688 O O . MET A 1 89 ? -10.052 -9.063 8.709 1.00 68.94 89 MET A O 1
ATOM 692 N N . LEU A 1 90 ? -10.001 -7.306 7.319 1.00 68.88 90 LEU A N 1
ATOM 693 C CA . LEU A 1 90 ? -11.316 -7.569 6.727 1.00 68.88 90 LEU A CA 1
ATOM 694 C C . LEU A 1 90 ? -11.348 -8.904 5.978 1.00 68.88 90 LEU A C 1
ATOM 696 O O . LEU A 1 90 ? -12.291 -9.676 6.138 1.00 68.88 90 LEU A O 1
ATOM 700 N N . VAL A 1 91 ? -10.303 -9.191 5.198 1.00 70.12 91 VAL A N 1
ATOM 701 C CA . VAL A 1 91 ? -10.170 -10.464 4.477 1.00 70.12 91 VAL A CA 1
ATOM 702 C C . VAL A 1 91 ? -10.068 -11.639 5.452 1.00 70.12 91 VAL A C 1
ATOM 704 O O . VAL A 1 91 ? -10.783 -12.623 5.284 1.00 70.12 91 VAL A O 1
ATOM 707 N N . PHE A 1 92 ? -9.230 -11.548 6.489 1.00 71.81 92 PHE A N 1
ATOM 708 C CA . PHE A 1 92 ? -9.080 -12.616 7.481 1.00 71.81 92 PHE A CA 1
ATOM 709 C C . PHE A 1 92 ? -10.340 -12.827 8.315 1.00 71.81 92 PHE A C 1
ATOM 711 O O . PHE A 1 92 ? -10.733 -13.975 8.529 1.00 71.81 92 PHE A O 1
ATOM 718 N N . ASP A 1 93 ? -10.998 -11.750 8.742 1.00 71.31 93 ASP A N 1
ATOM 719 C CA . ASP A 1 93 ? -12.271 -11.823 9.458 1.00 71.31 93 ASP A CA 1
ATOM 720 C C . ASP A 1 93 ? -13.337 -12.487 8.574 1.00 71.31 93 ASP A C 1
ATOM 722 O O . ASP A 1 93 ? -14.023 -13.410 9.020 1.00 71.31 93 ASP A O 1
ATOM 726 N N . GLY A 1 94 ? -13.431 -12.084 7.302 1.00 71.38 94 GLY A N 1
ATOM 727 C CA . GLY A 1 94 ? -14.347 -12.670 6.322 1.00 71.38 94 GLY A CA 1
ATOM 728 C C . GLY A 1 94 ? -14.064 -14.149 6.050 1.00 71.38 94 GLY A C 1
ATOM 729 O O . GLY A 1 94 ? -14.983 -14.968 6.081 1.00 71.38 94 GLY A O 1
ATOM 730 N N . ALA A 1 95 ? -12.796 -14.521 5.860 1.00 77.69 95 ALA A N 1
ATOM 731 C CA . ALA A 1 95 ? -12.381 -15.906 5.654 1.00 77.69 95 ALA A CA 1
ATOM 732 C C . ALA A 1 95 ? -12.688 -16.775 6.881 1.00 77.69 95 ALA A C 1
ATOM 734 O O . ALA A 1 95 ? -13.235 -17.869 6.749 1.00 77.69 95 ALA A O 1
ATOM 735 N N . ARG A 1 96 ? -12.404 -16.276 8.089 1.00 76.12 96 ARG A N 1
ATOM 736 C CA . ARG A 1 96 ? -12.684 -16.985 9.344 1.00 76.12 96 ARG A CA 1
ATOM 737 C C . ARG A 1 96 ? -14.182 -17.122 9.595 1.00 76.12 96 ARG A C 1
ATOM 739 O O . ARG A 1 96 ? -14.627 -18.181 10.037 1.00 76.12 96 ARG A O 1
ATOM 746 N N . PHE A 1 97 ? -14.959 -16.084 9.291 1.00 76.94 97 PHE A N 1
ATOM 747 C CA . PHE A 1 97 ? -16.418 -16.128 9.337 1.00 76.94 97 PHE A CA 1
ATOM 748 C C . PHE A 1 97 ? -16.973 -17.159 8.348 1.00 76.94 97 PHE A C 1
ATOM 750 O O . PHE A 1 97 ? -17.767 -18.012 8.742 1.00 76.94 97 PHE A O 1
ATOM 757 N N . GLY A 1 98 ? -16.512 -17.143 7.094 1.00 78.75 98 GLY A N 1
ATOM 758 C CA . GLY A 1 98 ? -16.903 -18.110 6.067 1.00 78.75 98 GLY A CA 1
ATOM 759 C C . GLY A 1 98 ? -16.534 -19.547 6.440 1.00 78.75 98 GLY A C 1
ATOM 760 O O . GLY A 1 98 ? -17.369 -20.444 6.336 1.00 78.75 98 GLY A O 1
ATOM 761 N N . TRP A 1 99 ? -15.325 -19.759 6.966 1.00 79.19 99 TRP A N 1
ATOM 762 C CA . TRP A 1 99 ? -14.865 -21.061 7.449 1.00 79.19 99 TRP A CA 1
ATOM 763 C C . TRP A 1 99 ? -15.713 -21.578 8.612 1.00 79.19 99 TRP A C 1
ATOM 765 O O . TRP A 1 99 ? -16.131 -22.732 8.605 1.00 79.19 99 TRP A O 1
ATOM 775 N N . ARG A 1 100 ? -16.037 -20.723 9.588 1.00 74.31 100 ARG A N 1
ATOM 776 C CA . ARG A 1 100 ? -16.924 -21.088 10.702 1.00 74.31 100 ARG A CA 1
ATOM 777 C C . ARG A 1 100 ? -18.355 -21.342 10.242 1.00 74.31 100 ARG A C 1
ATOM 779 O O . ARG A 1 100 ? -18.976 -22.277 10.725 1.00 74.31 100 ARG A O 1
ATOM 786 N N . ARG A 1 101 ? -18.875 -20.562 9.291 1.00 77.69 101 ARG A N 1
ATOM 787 C CA . ARG A 1 101 ? -20.190 -20.788 8.668 1.00 77.69 101 ARG A CA 1
ATOM 788 C C . ARG A 1 101 ? -20.231 -22.147 7.968 1.00 77.69 101 ARG A C 1
ATOM 790 O O . ARG A 1 101 ? -21.227 -22.856 8.084 1.00 77.69 101 ARG A O 1
ATOM 797 N N . LEU A 1 102 ? -19.156 -22.507 7.269 1.00 82.25 102 LEU A N 1
ATOM 798 C CA . LEU A 1 102 ? -18.996 -23.805 6.622 1.00 82.25 102 LEU A CA 1
ATOM 799 C C . LEU A 1 102 ? -18.899 -24.931 7.659 1.00 82.25 102 LEU A C 1
ATOM 801 O O . LEU A 1 102 ? -19.653 -25.894 7.572 1.00 82.25 102 LEU A O 1
ATOM 805 N N . GLN A 1 103 ? -18.057 -24.781 8.685 1.00 78.44 103 GLN A N 1
ATOM 806 C CA . GLN A 1 103 ? -17.962 -25.740 9.789 1.00 78.44 103 GLN A CA 1
ATOM 807 C C . GLN A 1 103 ? -19.298 -25.921 10.511 1.00 78.44 103 GLN A C 1
ATOM 809 O O . GLN A 1 103 ? -19.679 -27.057 10.758 1.00 78.44 103 GLN A O 1
ATOM 814 N N . ALA A 1 104 ? -20.036 -24.845 10.786 1.00 75.56 104 ALA A N 1
ATOM 815 C CA . ALA A 1 104 ? -21.351 -24.896 11.421 1.00 75.56 104 ALA A CA 1
ATOM 816 C C . ALA A 1 104 ? -22.387 -25.615 10.544 1.00 75.56 104 ALA A C 1
ATOM 818 O O . ALA A 1 104 ? -23.204 -26.373 11.059 1.00 75.56 104 ALA A O 1
ATOM 819 N N . ARG A 1 105 ? -22.323 -25.447 9.214 1.00 78.31 105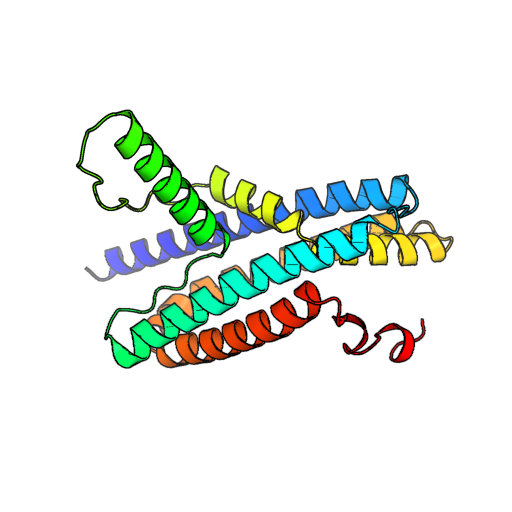 ARG A N 1
ATOM 820 C CA . ARG A 1 105 ? -23.158 -26.216 8.275 1.00 78.31 105 ARG A CA 1
ATOM 821 C C . ARG A 1 105 ? -22.809 -27.704 8.241 1.00 78.31 105 ARG A C 1
ATOM 823 O O . ARG A 1 105 ? -23.694 -28.504 7.970 1.00 78.31 105 ARG A O 1
ATOM 830 N N . ILE A 1 106 ? -21.551 -28.065 8.493 1.00 79.25 106 ILE A N 1
ATOM 831 C CA . ILE A 1 106 ? -21.085 -29.461 8.463 1.00 79.25 106 ILE A CA 1
ATOM 832 C C . ILE A 1 106 ? -21.263 -30.151 9.830 1.00 79.25 106 ILE A C 1
ATOM 834 O O . ILE A 1 106 ? -21.556 -31.338 9.868 1.00 79.25 106 ILE A O 1
ATOM 838 N N . HIS A 1 107 ? -21.105 -29.428 10.945 1.00 72.19 107 HIS A N 1
ATOM 839 C CA . HIS A 1 107 ? -21.041 -29.994 12.303 1.00 72.19 107 HIS A CA 1
ATOM 840 C C . HIS A 1 107 ? -22.229 -29.623 13.211 1.00 72.19 107 HIS A C 1
ATOM 842 O O . HIS A 1 107 ? -22.222 -29.988 14.380 1.00 72.19 107 HIS A O 1
ATOM 848 N N . GLY A 1 108 ? -23.245 -28.903 12.723 1.00 62.06 108 GLY A N 1
ATOM 849 C CA . GLY A 1 108 ? -24.543 -28.756 13.404 1.00 62.06 108 GLY A CA 1
ATOM 850 C C . GLY A 1 108 ? -24.569 -27.968 14.724 1.00 62.06 108 GLY A C 1
ATOM 851 O O . GLY A 1 108 ? -25.639 -27.816 15.304 1.00 62.06 108 GLY A O 1
ATOM 852 N N . HIS A 1 109 ? -23.444 -27.432 15.202 1.00 54.97 109 HIS A N 1
ATOM 853 C CA . HIS A 1 109 ? -23.406 -26.621 16.418 1.00 54.97 109 HIS A CA 1
ATOM 854 C C . HIS A 1 109 ? -23.522 -25.126 16.093 1.00 54.97 109 HIS A C 1
ATOM 856 O O . HIS A 1 109 ? -22.560 -24.475 15.677 1.00 54.97 109 HIS A O 1
ATOM 862 N N . GLU A 1 110 ? -24.715 -24.567 16.304 1.00 57.12 110 GLU A N 1
ATOM 863 C CA . GLU A 1 110 ? -24.870 -23.136 16.559 1.00 57.12 110 GLU A CA 1
ATOM 864 C C . GLU A 1 110 ? -24.204 -22.830 17.896 1.00 57.12 110 GLU A C 1
ATOM 866 O O . GLU A 1 110 ? -24.590 -23.425 18.889 1.00 57.12 110 GLU A O 1
ATOM 871 N N . HIS A 1 111 ? -23.188 -21.967 17.885 1.00 46.44 111 HIS A N 1
ATOM 872 C CA . HIS A 1 111 ? -22.816 -20.953 18.886 1.00 46.44 111 HIS A CA 1
ATOM 873 C C . HIS A 1 111 ? -21.557 -20.276 18.320 1.00 46.44 111 HIS A C 1
ATOM 875 O O . HIS A 1 111 ? -20.419 -20.620 18.640 1.00 46.44 111 HIS A O 1
ATOM 881 N N . VAL A 1 112 ? -21.749 -19.357 17.367 1.00 47.62 112 VAL A N 1
ATOM 882 C CA . VAL A 1 112 ? -20.646 -18.514 16.892 1.00 47.62 112 VAL A CA 1
ATOM 883 C C . VAL A 1 112 ? -20.510 -17.380 17.896 1.00 47.62 112 VAL A C 1
ATOM 885 O O . VAL A 1 112 ? -21.163 -16.350 17.755 1.00 47.62 112 VAL A O 1
ATOM 888 N N . GLU A 1 113 ? -19.691 -17.576 18.929 1.00 42.91 113 GLU A N 1
ATOM 889 C CA . GLU A 1 113 ? -19.313 -16.458 19.790 1.00 42.91 113 GLU A CA 1
ATOM 890 C C . GLU A 1 113 ? -18.718 -15.324 18.933 1.00 42.91 113 GLU A C 1
ATOM 892 O O . GLU A 1 113 ? -17.948 -15.608 17.993 1.00 42.91 113 GLU A O 1
ATOM 897 N N . PRO A 1 114 ? -19.071 -14.052 19.219 1.00 44.06 114 PRO A N 1
ATOM 898 C CA . PRO A 1 114 ? -18.473 -12.901 18.559 1.00 44.06 114 PRO A CA 1
ATOM 899 C C . PRO A 1 114 ? -16.955 -13.017 18.639 1.00 44.06 114 PRO A C 1
ATOM 901 O O . PRO A 1 114 ? -16.416 -13.390 19.676 1.00 44.06 114 PRO A O 1
ATOM 904 N N . LEU A 1 115 ? -16.262 -12.732 17.536 1.00 44.81 115 LEU A N 1
ATOM 905 C CA . LEU A 1 115 ? -14.803 -12.777 17.491 1.00 44.81 115 LEU A CA 1
ATOM 906 C C . LEU A 1 115 ? -14.230 -11.884 18.603 1.00 44.81 115 LEU A C 1
ATOM 908 O O . LEU A 1 115 ? -14.181 -10.662 18.449 1.00 44.81 115 LEU A O 1
ATOM 912 N N . GLU A 1 116 ? -13.760 -12.484 19.700 1.00 40.31 116 GLU A N 1
ATOM 913 C CA . GLU A 1 116 ? -12.799 -11.812 20.561 1.00 40.31 116 GLU A CA 1
ATOM 914 C C . GLU A 1 116 ? -11.579 -11.501 19.696 1.00 40.31 116 GLU A C 1
ATOM 916 O O . GLU A 1 116 ? -10.980 -12.375 19.059 1.00 40.31 116 GLU A O 1
ATOM 921 N N . MET A 1 117 ? -11.291 -10.208 19.592 1.00 39.47 117 MET A N 1
ATOM 922 C CA . MET A 1 117 ? -10.257 -9.650 18.736 1.00 39.47 117 MET A CA 1
ATOM 923 C C . MET A 1 117 ? -8.907 -10.170 19.221 1.00 39.47 117 MET A C 1
ATOM 925 O O . MET A 1 117 ? -8.308 -9.610 20.137 1.00 39.47 117 MET A O 1
ATOM 929 N N . SER A 1 118 ? -8.411 -11.250 18.617 1.00 47.56 118 SER A N 1
ATOM 930 C CA . SER A 1 118 ? -7.037 -11.679 18.842 1.00 47.56 118 SER A CA 1
ATOM 931 C C . SER A 1 118 ? -6.132 -10.552 18.360 1.00 47.56 118 SER A C 1
ATOM 933 O O . SER A 1 118 ? -6.056 -10.296 17.157 1.00 47.56 118 SER A O 1
ATOM 935 N N . SER A 1 119 ? -5.487 -9.865 19.304 1.00 54.22 119 SER A N 1
ATOM 936 C CA . SER A 1 119 ? -4.395 -8.932 19.039 1.00 54.22 119 SER A CA 1
ATOM 937 C C . SER A 1 119 ? -3.455 -9.563 18.012 1.00 54.22 119 SER A C 1
ATOM 939 O O . SER A 1 119 ? -2.871 -10.624 18.251 1.00 54.22 119 SER A O 1
ATOM 941 N N . TYR A 1 120 ? -3.384 -8.964 16.824 1.00 66.25 120 TYR A N 1
ATOM 942 C CA . TYR A 1 120 ? -2.521 -9.442 15.758 1.00 66.25 120 TYR A CA 1
ATOM 943 C C . TYR A 1 120 ? -1.068 -9.276 16.211 1.00 66.25 120 TYR A C 1
ATOM 945 O O . TYR A 1 120 ? -0.552 -8.166 16.316 1.00 66.25 120 TYR A O 1
ATOM 953 N N . GLY A 1 121 ? -0.425 -10.397 16.539 1.00 80.44 121 GLY A N 1
ATOM 954 C CA . GLY A 1 121 ? 0.934 -10.408 17.066 1.00 80.44 121 GLY A CA 1
ATOM 955 C C . GLY A 1 121 ? 2.001 -10.120 16.007 1.00 80.44 121 GLY A C 1
ATOM 956 O O . GLY A 1 121 ? 1.734 -10.006 14.812 1.00 80.44 121 GLY A O 1
ATOM 957 N N . VAL A 1 122 ? 3.255 -10.094 16.461 1.00 85.06 122 VAL A N 1
ATOM 958 C CA . VAL A 1 122 ? 4.470 -9.851 15.656 1.00 85.06 122 VAL A CA 1
ATOM 959 C C . VAL A 1 122 ? 4.509 -10.655 14.350 1.00 85.06 122 VAL A C 1
ATOM 961 O O . VAL A 1 122 ? 4.806 -10.102 13.294 1.00 85.06 122 VAL A O 1
ATOM 964 N N . ARG A 1 123 ? 4.173 -11.952 14.408 1.00 87.19 123 ARG A N 1
ATOM 965 C CA . ARG A 1 123 ? 4.180 -12.840 13.233 1.00 87.19 123 ARG A CA 1
ATOM 966 C C . ARG A 1 123 ? 3.133 -12.434 12.202 1.00 87.19 123 ARG A C 1
ATOM 968 O O . ARG A 1 123 ? 3.417 -12.450 11.010 1.00 87.19 123 ARG A O 1
ATOM 975 N N . THR A 1 124 ? 1.942 -12.046 12.654 1.00 86.62 124 THR A N 1
ATOM 976 C CA . THR A 1 124 ? 0.877 -11.629 11.744 1.00 86.62 124 THR A CA 1
ATOM 977 C C . THR A 1 124 ? 1.192 -10.285 11.109 1.00 86.62 124 THR A C 1
ATOM 979 O O . THR A 1 124 ? 0.981 -10.140 9.914 1.00 86.62 124 THR A O 1
ATOM 982 N N . ALA A 1 125 ? 1.753 -9.330 11.858 1.00 88.62 125 ALA A N 1
ATOM 983 C CA . ALA A 1 125 ? 2.159 -8.040 11.301 1.00 88.62 125 ALA A CA 1
ATOM 984 C C . ALA A 1 125 ? 3.180 -8.208 10.163 1.00 88.62 125 ALA A C 1
ATOM 986 O O . ALA A 1 125 ? 2.963 -7.695 9.067 1.00 88.62 125 ALA A O 1
ATOM 987 N N . PHE A 1 126 ? 4.235 -8.998 10.389 1.00 92.25 126 PHE A N 1
ATOM 988 C CA . PHE A 1 126 ? 5.233 -9.307 9.362 1.00 92.25 126 PHE A CA 1
ATOM 989 C C . PHE A 1 126 ? 4.622 -10.052 8.164 1.00 92.25 126 PHE A C 1
ATOM 991 O O . PHE A 1 126 ? 4.844 -9.666 7.020 1.00 92.25 126 PHE A O 1
ATOM 998 N N . GLY A 1 127 ? 3.799 -11.079 8.413 1.00 89.81 127 GLY A N 1
ATOM 999 C CA . GLY A 1 127 ? 3.130 -11.844 7.357 1.00 89.81 127 GLY A CA 1
ATOM 1000 C C . GLY A 1 127 ? 2.191 -11.000 6.497 1.00 89.81 127 GLY A C 1
ATOM 1001 O O . GLY A 1 127 ? 2.215 -11.101 5.276 1.00 89.81 127 GLY A O 1
ATOM 1002 N N . VAL A 1 128 ? 1.416 -10.112 7.117 1.00 87.06 128 VAL A N 1
ATOM 1003 C CA . VAL A 1 128 ? 0.553 -9.155 6.411 1.00 87.06 128 VAL A CA 1
ATOM 1004 C C . VAL A 1 128 ? 1.384 -8.188 5.568 1.00 87.06 128 VAL A C 1
ATOM 1006 O O . VAL A 1 128 ? 0.996 -7.886 4.442 1.00 87.06 128 VAL A O 1
ATOM 1009 N N . GLY A 1 129 ? 2.551 -7.773 6.069 1.00 89.38 129 GLY A N 1
ATOM 1010 C CA . GLY A 1 129 ? 3.541 -7.011 5.309 1.00 89.38 129 GLY A CA 1
ATOM 1011 C C . GLY A 1 129 ? 4.012 -7.740 4.055 1.00 89.38 129 GLY A C 1
ATOM 1012 O O . GLY A 1 129 ? 3.960 -7.176 2.965 1.00 89.38 129 GLY A O 1
ATOM 1013 N N . MET A 1 130 ? 4.400 -9.011 4.193 1.00 91.19 130 MET A N 1
ATOM 1014 C CA . MET A 1 130 ? 4.818 -9.838 3.057 1.00 91.19 130 MET A CA 1
ATOM 1015 C C . MET A 1 130 ? 3.716 -9.952 2.004 1.00 91.19 130 MET A C 1
ATOM 1017 O O . MET A 1 130 ? 3.955 -9.657 0.840 1.00 91.19 130 MET A O 1
ATOM 1021 N N . ILE A 1 131 ? 2.496 -10.322 2.410 1.00 86.19 131 ILE A N 1
ATOM 1022 C CA . ILE A 1 131 ? 1.367 -10.472 1.479 1.00 86.19 131 ILE A CA 1
ATOM 1023 C C . ILE A 1 131 ? 1.080 -9.141 0.774 1.00 86.19 131 ILE A C 1
ATOM 1025 O O . ILE A 1 131 ? 0.821 -9.116 -0.426 1.00 86.19 131 ILE A O 1
ATOM 1029 N N . HIS A 1 132 ? 1.161 -8.024 1.498 1.00 84.56 132 HIS A N 1
ATOM 1030 C CA . HIS A 1 132 ? 1.016 -6.709 0.892 1.00 84.56 132 HIS A CA 1
ATOM 1031 C C . HIS A 1 132 ? 2.099 -6.424 -0.158 1.00 84.56 132 HIS A C 1
ATOM 1033 O O . HIS A 1 132 ? 1.773 -5.897 -1.215 1.00 84.56 132 HIS A O 1
ATOM 1039 N N . GLY A 1 133 ? 3.352 -6.815 0.096 1.00 83.50 133 GLY A N 1
ATOM 1040 C CA . GLY A 1 133 ? 4.461 -6.679 -0.859 1.00 83.50 133 GLY A CA 1
ATOM 1041 C C . GLY A 1 133 ? 4.358 -7.546 -2.114 1.00 83.50 133 GLY A C 1
ATOM 1042 O O . GLY A 1 133 ? 5.105 -7.321 -3.054 1.00 83.50 133 GLY A O 1
ATOM 1043 N N . VAL A 1 134 ? 3.435 -8.510 -2.169 1.00 82.12 134 VAL A N 1
ATOM 1044 C CA . VAL A 1 134 ? 3.153 -9.285 -3.393 1.00 82.12 134 VAL A CA 1
ATOM 1045 C C . VAL A 1 134 ? 2.183 -8.539 -4.326 1.00 82.12 134 VAL A C 1
ATOM 1047 O O . VAL A 1 134 ? 2.013 -8.925 -5.478 1.00 82.12 134 VAL A O 1
ATOM 1050 N N . GLY A 1 135 ? 1.522 -7.478 -3.847 1.00 72.50 135 GLY A N 1
ATOM 1051 C CA . GLY A 1 135 ? 0.501 -6.754 -4.603 1.00 72.50 135 GLY A CA 1
ATOM 1052 C C . GLY A 1 135 ? 0.995 -6.212 -5.949 1.00 72.50 135 GLY A C 1
ATOM 1053 O O . GLY A 1 135 ? 2.178 -5.934 -6.133 1.00 72.50 135 GLY A O 1
ATOM 1054 N N . ALA A 1 136 ? 0.064 -6.016 -6.887 1.00 65.94 136 ALA A N 1
ATOM 1055 C CA . ALA A 1 136 ? 0.386 -5.570 -8.244 1.00 65.94 136 ALA A CA 1
ATOM 1056 C C . ALA A 1 136 ? 1.161 -4.246 -8.294 1.00 65.94 136 ALA A C 1
ATOM 1058 O O . ALA A 1 136 ? 2.052 -4.116 -9.117 1.00 65.94 136 ALA A O 1
ATOM 1059 N N . GLU A 1 137 ? 0.882 -3.308 -7.380 1.00 74.88 137 GLU A N 1
ATOM 1060 C CA . GLU A 1 137 ? 1.614 -2.037 -7.271 1.00 74.88 137 GLU A CA 1
ATOM 1061 C C . GLU A 1 137 ? 3.116 -2.261 -7.032 1.00 74.88 137 GLU A C 1
ATOM 1063 O O . GLU A 1 137 ? 3.960 -1.636 -7.675 1.00 74.88 137 GLU A O 1
ATOM 1068 N N . THR A 1 138 ? 3.457 -3.198 -6.144 1.00 76.62 138 THR A N 1
ATOM 1069 C CA . THR A 1 138 ? 4.849 -3.563 -5.877 1.00 76.62 138 THR A CA 1
ATOM 1070 C C . THR A 1 138 ? 5.473 -4.258 -7.079 1.00 76.62 138 THR A C 1
ATOM 1072 O O . THR A 1 138 ? 6.613 -3.953 -7.418 1.00 76.62 138 THR A O 1
ATOM 1075 N N . GLY A 1 139 ? 4.726 -5.136 -7.756 1.00 73.00 139 GLY A N 1
ATOM 1076 C CA . GLY A 1 139 ? 5.166 -5.766 -9.001 1.00 73.00 139 GLY A CA 1
ATOM 1077 C C . GLY A 1 139 ? 5.535 -4.731 -10.066 1.00 73.00 139 GLY A C 1
ATOM 1078 O O . GLY A 1 139 ? 6.664 -4.734 -10.549 1.00 73.00 139 GLY A O 1
ATOM 1079 N N . THR A 1 140 ? 4.641 -3.786 -10.360 1.00 73.62 140 THR A N 1
ATOM 1080 C CA . THR A 1 140 ? 4.881 -2.732 -11.359 1.00 73.62 140 THR A CA 1
ATOM 1081 C C . THR A 1 140 ? 6.046 -1.813 -10.981 1.00 73.62 140 THR A C 1
ATOM 1083 O O . THR A 1 140 ? 6.866 -1.484 -11.833 1.00 73.62 140 THR A O 1
ATOM 1086 N N . GLN A 1 141 ? 6.182 -1.442 -9.700 1.00 82.31 141 GLN A N 1
ATOM 1087 C CA . GLN A 1 141 ? 7.301 -0.614 -9.218 1.00 82.31 141 GLN A CA 1
ATOM 1088 C C . GLN A 1 141 ? 8.647 -1.335 -9.348 1.00 82.31 141 GLN A C 1
ATOM 1090 O O . GLN A 1 141 ? 9.637 -0.750 -9.787 1.00 82.31 141 GLN A O 1
ATOM 1095 N N . VAL A 1 142 ? 8.680 -2.617 -8.986 1.00 81.06 142 VAL A N 1
ATOM 1096 C CA . VAL A 1 142 ? 9.866 -3.464 -9.108 1.00 81.06 142 VAL A CA 1
ATOM 1097 C C . VAL A 1 142 ? 10.293 -3.610 -10.568 1.00 81.06 142 VAL A C 1
ATOM 1099 O O . VAL A 1 142 ? 11.482 -3.492 -10.863 1.00 81.06 142 VAL A O 1
ATOM 1102 N N . LEU A 1 143 ? 9.345 -3.837 -11.478 1.00 78.56 143 LEU A N 1
ATOM 1103 C CA . LEU A 1 143 ? 9.631 -3.978 -12.906 1.00 78.56 143 LEU 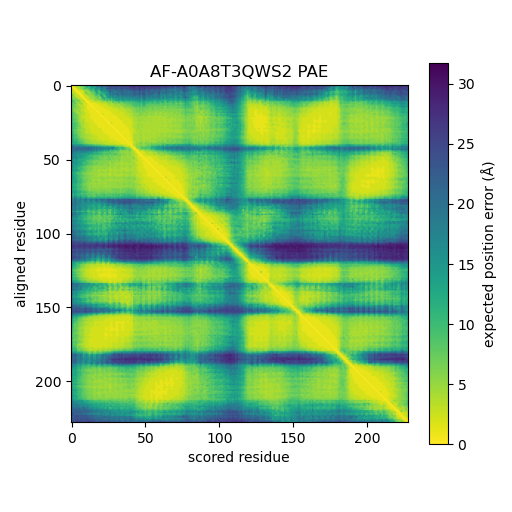A CA 1
ATOM 1104 C C . LEU A 1 143 ? 10.154 -2.679 -13.508 1.00 78.56 143 LEU A C 1
ATOM 1106 O O . LEU A 1 143 ? 11.124 -2.724 -14.255 1.00 78.56 143 LEU A O 1
ATOM 1110 N N . LEU A 1 144 ? 9.586 -1.532 -13.127 1.00 79.81 144 LEU A N 1
ATOM 1111 C CA . LEU A 1 144 ? 10.080 -0.225 -13.560 1.00 79.81 144 LEU A CA 1
ATOM 1112 C C . LEU A 1 144 ? 11.522 0.008 -13.089 1.00 79.81 144 LEU A C 1
ATOM 1114 O O . LEU A 1 144 ? 12.370 0.417 -13.878 1.00 79.81 144 LEU A O 1
ATOM 1118 N N . ILE A 1 145 ? 11.841 -0.312 -11.830 1.00 81.56 145 ILE A N 1
ATOM 1119 C CA . ILE A 1 145 ? 13.216 -0.212 -11.310 1.00 81.56 145 ILE A CA 1
ATOM 1120 C C . ILE A 1 145 ? 14.159 -1.165 -12.054 1.00 81.56 145 ILE A C 1
ATOM 1122 O O . ILE A 1 145 ? 15.286 -0.782 -12.371 1.00 81.56 145 ILE A O 1
ATOM 1126 N N . ALA A 1 146 ? 13.718 -2.391 -12.340 1.00 77.62 146 ALA A N 1
ATOM 1127 C CA . ALA A 1 146 ? 14.504 -3.362 -13.093 1.00 77.62 146 ALA A CA 1
ATOM 1128 C C . ALA A 1 146 ? 14.749 -2.896 -14.539 1.00 77.62 146 ALA A C 1
ATOM 1130 O O . ALA A 1 146 ? 15.880 -2.985 -15.014 1.00 77.62 146 ALA A O 1
ATOM 1131 N N . ALA A 1 147 ? 13.729 -2.346 -15.202 1.00 75.19 147 ALA A N 1
ATOM 1132 C CA . ALA A 1 147 ? 13.813 -1.812 -16.557 1.00 75.19 147 ALA A CA 1
ATOM 1133 C C . ALA A 1 147 ? 14.762 -0.608 -16.625 1.00 75.19 147 ALA A C 1
ATOM 1135 O O . ALA A 1 147 ? 15.727 -0.638 -17.384 1.00 75.19 147 ALA A O 1
ATOM 1136 N N . VAL A 1 148 ? 14.566 0.404 -15.773 1.00 74.00 148 VAL A N 1
ATOM 1137 C CA . VAL A 1 148 ? 15.422 1.605 -15.726 1.00 74.00 148 VAL A CA 1
ATOM 1138 C C . VAL A 1 148 ? 16.854 1.244 -15.319 1.00 74.00 148 VAL A C 1
ATOM 1140 O O . VAL A 1 148 ? 17.824 1.654 -15.958 1.00 74.00 148 VAL A O 1
ATOM 1143 N N . GLY A 1 149 ? 17.005 0.434 -14.270 1.00 74.69 149 GLY A N 1
ATOM 1144 C CA . GLY A 1 149 ? 18.309 0.018 -13.758 1.00 74.69 149 GLY A CA 1
ATOM 1145 C C . GLY A 1 149 ? 19.081 -0.910 -14.700 1.00 74.69 149 GLY A C 1
ATOM 1146 O O . GLY A 1 149 ? 20.315 -0.909 -14.666 1.00 74.69 149 GLY A O 1
ATOM 1147 N N . GLY A 1 150 ? 18.372 -1.682 -15.531 1.00 69.75 150 GLY A N 1
ATOM 1148 C CA . GLY A 1 150 ? 18.932 -2.520 -16.593 1.00 69.75 150 GLY A CA 1
ATOM 1149 C C . GLY A 1 150 ? 19.279 -1.730 -17.859 1.00 69.75 150 GLY A C 1
ATOM 1150 O O . GLY A 1 150 ? 20.369 -1.906 -18.404 1.00 69.75 150 GLY A O 1
ATOM 1151 N N . ALA A 1 151 ? 18.409 -0.808 -18.284 1.00 66.56 151 ALA A N 1
ATOM 1152 C CA . ALA A 1 151 ? 18.598 0.038 -19.467 1.00 66.56 151 ALA A CA 1
ATOM 1153 C C . ALA A 1 151 ? 19.789 0.999 -19.334 1.00 66.56 151 ALA A C 1
ATOM 1155 O O . ALA A 1 151 ? 20.452 1.309 -20.321 1.00 66.56 151 ALA A O 1
ATOM 1156 N N . ALA A 1 152 ? 20.122 1.423 -18.111 1.00 62.56 152 ALA A N 1
ATOM 1157 C CA . ALA A 1 152 ? 21.222 2.352 -17.859 1.00 62.56 152 ALA A CA 1
ATOM 1158 C C . ALA A 1 152 ? 22.628 1.807 -18.209 1.00 62.56 152 ALA A C 1
ATOM 1160 O O . ALA A 1 152 ? 23.600 2.550 -18.088 1.00 62.56 152 ALA A O 1
ATOM 1161 N N . SER A 1 153 ? 22.794 0.529 -18.597 1.00 59.03 153 SER A N 1
ATOM 1162 C CA . SER A 1 153 ? 24.083 -0.158 -18.880 1.00 59.03 153 SER A CA 1
ATOM 1163 C C . SER A 1 153 ? 25.132 -0.143 -17.747 1.00 59.03 153 SER A C 1
ATOM 1165 O O . SER A 1 153 ? 26.189 -0.758 -17.856 1.00 59.03 153 SER A O 1
ATOM 1167 N N . ALA A 1 154 ? 24.817 0.504 -16.623 1.00 65.19 154 ALA A N 1
ATOM 1168 C CA . ALA A 1 154 ? 25.694 0.735 -15.479 1.00 65.19 154 ALA A CA 1
ATOM 1169 C C . ALA A 1 154 ? 25.448 -0.234 -14.302 1.00 65.19 154 ALA A C 1
ATOM 1171 O O . ALA A 1 154 ? 26.034 -0.065 -13.236 1.00 65.19 154 ALA A O 1
ATOM 1172 N N . GLY A 1 155 ? 24.568 -1.234 -14.458 1.00 73.12 155 GLY A N 1
ATOM 1173 C CA . GLY A 1 155 ? 24.280 -2.222 -13.407 1.00 73.12 155 GLY A CA 1
ATOM 1174 C C . GLY A 1 155 ? 23.596 -1.635 -12.163 1.00 73.12 155 GLY A C 1
ATOM 1175 O O . GLY A 1 155 ? 23.734 -2.173 -11.064 1.00 73.12 155 GLY A O 1
ATOM 1176 N N . LEU A 1 156 ? 22.865 -0.526 -12.314 1.00 84.12 156 LEU A N 1
ATOM 1177 C CA . LEU A 1 156 ? 22.301 0.234 -11.192 1.00 84.12 156 LEU A CA 1
ATOM 1178 C C . LEU A 1 156 ? 21.005 -0.354 -10.616 1.00 84.12 156 LEU A C 1
ATOM 1180 O O . LEU A 1 156 ? 20.562 0.106 -9.567 1.00 84.12 156 LEU A O 1
ATOM 1184 N N . GLY A 1 157 ? 20.423 -1.391 -11.228 1.00 85.12 157 GLY A N 1
ATOM 1185 C CA . GLY A 1 157 ? 19.163 -1.992 -10.765 1.00 85.12 157 GLY A CA 1
ATOM 1186 C C . GLY A 1 157 ? 19.184 -2.438 -9.300 1.00 85.12 157 GLY A C 1
ATOM 1187 O O . GLY A 1 157 ? 18.261 -2.125 -8.551 1.00 85.12 157 GLY A O 1
ATOM 1188 N N . ILE A 1 158 ? 20.257 -3.102 -8.853 1.00 88.00 158 ILE A N 1
ATOM 1189 C CA . ILE A 1 158 ? 20.383 -3.541 -7.453 1.00 88.00 158 ILE A CA 1
ATOM 1190 C C . ILE A 1 158 ? 20.532 -2.334 -6.502 1.00 88.00 158 ILE A C 1
ATOM 1192 O O . ILE A 1 158 ? 19.743 -2.236 -5.559 1.00 88.00 158 ILE A O 1
ATOM 1196 N N . PRO A 1 159 ? 21.467 -1.384 -6.720 1.00 90.38 159 PRO A N 1
ATOM 1197 C CA . PRO A 1 159 ? 21.533 -0.156 -5.924 1.00 90.38 159 PRO A CA 1
ATOM 1198 C C . PRO A 1 159 ? 20.215 0.627 -5.862 1.00 90.38 159 PRO A C 1
ATOM 1200 O O . PRO A 1 159 ? 19.822 1.068 -4.781 1.00 90.38 159 PRO A O 1
ATOM 1203 N N . MET A 1 160 ? 19.510 0.768 -6.988 1.00 89.94 160 MET A N 1
ATOM 1204 C CA . MET A 1 160 ? 18.219 1.461 -7.052 1.00 89.94 160 MET A CA 1
ATOM 1205 C C . MET A 1 160 ? 17.141 0.734 -6.245 1.00 89.94 160 MET A C 1
ATOM 1207 O O . MET A 1 160 ? 16.409 1.381 -5.498 1.00 89.94 160 MET A O 1
ATOM 1211 N N . LEU A 1 161 ? 17.080 -0.599 -6.325 1.00 90.44 161 LEU A N 1
ATOM 1212 C CA . LEU A 1 161 ? 16.169 -1.415 -5.520 1.00 90.44 161 LEU A CA 1
ATOM 1213 C C . LEU A 1 161 ? 16.411 -1.213 -4.018 1.00 90.44 161 LEU A C 1
ATOM 1215 O O . LEU A 1 161 ? 15.464 -0.992 -3.264 1.00 90.44 161 LEU A O 1
ATOM 1219 N N . PHE A 1 162 ? 17.669 -1.243 -3.569 1.00 92.81 162 PHE A N 1
ATOM 1220 C CA . PHE A 1 162 ? 17.986 -1.005 -2.158 1.00 92.81 162 PHE A CA 1
ATOM 1221 C C . PHE A 1 162 ? 17.674 0.429 -1.726 1.00 92.81 162 PHE A C 1
ATOM 1223 O O . PHE A 1 162 ? 17.107 0.620 -0.651 1.00 92.81 162 PHE A O 1
ATOM 1230 N N . ALA A 1 163 ? 17.984 1.430 -2.554 1.00 93.25 163 ALA A N 1
ATOM 1231 C CA . ALA A 1 163 ? 17.634 2.821 -2.273 1.00 93.25 163 ALA A CA 1
ATOM 1232 C C . ALA A 1 163 ? 16.111 3.004 -2.141 1.00 93.25 163 ALA A C 1
ATOM 1234 O O . ALA A 1 163 ? 15.648 3.638 -1.190 1.00 93.25 163 ALA A O 1
ATOM 1235 N N . PHE A 1 164 ? 15.335 2.383 -3.035 1.00 91.62 164 PHE A N 1
ATOM 1236 C CA . PHE A 1 164 ? 13.875 2.367 -2.979 1.00 91.62 164 PHE A CA 1
ATOM 1237 C C . PHE A 1 164 ? 13.361 1.725 -1.685 1.00 91.62 164 PHE A C 1
ATOM 1239 O O . PHE A 1 164 ? 12.561 2.329 -0.972 1.00 91.62 164 PHE A O 1
ATOM 1246 N N . VAL A 1 165 ? 13.862 0.539 -1.326 1.00 94.06 165 VAL A N 1
ATOM 1247 C CA . VAL A 1 165 ? 13.428 -0.172 -0.113 1.00 94.06 165 VAL A CA 1
ATOM 1248 C C . VAL A 1 165 ? 13.812 0.595 1.153 1.00 94.06 165 VAL A C 1
ATOM 1250 O O . VAL A 1 165 ? 13.007 0.685 2.077 1.00 94.06 165 VAL A O 1
ATOM 1253 N N . ILE A 1 166 ? 14.998 1.205 1.207 1.00 95.94 166 ILE A N 1
ATOM 1254 C CA . ILE A 1 166 ? 15.400 2.059 2.334 1.00 95.94 166 ILE A CA 1
ATOM 1255 C C . ILE A 1 166 ? 14.458 3.260 2.452 1.00 95.94 166 ILE A C 1
ATOM 1257 O O . ILE A 1 166 ? 13.956 3.533 3.544 1.00 95.94 166 ILE A O 1
ATOM 1261 N N . GLY A 1 167 ? 14.169 3.941 1.339 1.00 95.00 167 GLY A N 1
ATOM 1262 C CA . GLY A 1 167 ? 13.206 5.041 1.304 1.00 95.00 167 GLY A CA 1
ATOM 1263 C C . GLY A 1 167 ? 11.820 4.608 1.784 1.00 95.00 167 GLY A C 1
ATOM 1264 O O . GLY A 1 167 ? 11.214 5.291 2.610 1.00 95.00 167 GLY A O 1
ATOM 1265 N N . LEU A 1 168 ? 11.353 3.435 1.355 1.00 92.75 168 LEU A N 1
ATOM 1266 C CA . LEU A 1 168 ? 10.095 2.843 1.800 1.00 92.75 168 LEU A CA 1
ATOM 1267 C C . LEU A 1 168 ? 10.082 2.599 3.313 1.00 92.75 168 LEU A C 1
ATOM 1269 O O . LEU A 1 168 ? 9.127 2.981 3.993 1.00 92.75 168 LEU A O 1
ATOM 1273 N N . LEU A 1 169 ? 11.137 1.985 3.856 1.00 95.19 169 LEU A N 1
ATOM 1274 C CA . LEU A 1 169 ? 11.239 1.682 5.285 1.00 95.19 169 LEU A CA 1
ATOM 1275 C C . LEU A 1 169 ? 11.278 2.961 6.129 1.00 95.19 169 LEU A C 1
ATOM 1277 O O . LEU A 1 169 ? 10.589 3.034 7.149 1.00 95.19 169 LEU A O 1
ATOM 1281 N N . ILE A 1 170 ? 12.030 3.977 5.692 1.00 95.88 170 ILE A N 1
ATOM 1282 C CA . ILE A 1 170 ? 12.108 5.281 6.364 1.00 95.88 170 ILE A CA 1
ATOM 1283 C C . ILE A 1 170 ? 10.744 5.972 6.338 1.00 95.88 170 ILE A C 1
ATOM 1285 O O . ILE A 1 170 ? 10.248 6.379 7.390 1.00 95.88 170 ILE A O 1
ATOM 1289 N N . SER A 1 171 ? 10.114 6.066 5.166 1.00 93.94 171 SER A N 1
ATOM 1290 C CA . SER A 1 171 ? 8.802 6.697 5.002 1.00 93.94 171 SER A CA 1
ATOM 1291 C C . SER A 1 171 ? 7.732 6.002 5.837 1.00 93.94 171 SER A C 1
ATOM 1293 O O . SER A 1 171 ? 6.982 6.665 6.554 1.00 93.94 171 SER A O 1
ATOM 1295 N N . ASN A 1 172 ? 7.693 4.668 5.832 1.00 92.00 172 ASN A N 1
ATOM 1296 C CA . ASN A 1 172 ? 6.753 3.929 6.665 1.00 92.00 172 ASN A CA 1
ATOM 1297 C C . ASN A 1 172 ? 7.023 4.159 8.155 1.00 92.00 172 ASN A C 1
ATOM 1299 O O . ASN A 1 172 ? 6.090 4.406 8.915 1.00 92.00 172 ASN A O 1
ATOM 1303 N N . PHE A 1 173 ? 8.283 4.087 8.589 1.00 91.44 173 PHE A N 1
ATOM 1304 C CA . PHE A 1 173 ? 8.632 4.345 9.984 1.00 91.44 173 PHE A CA 1
ATOM 1305 C C . PHE A 1 173 ? 8.203 5.754 10.415 1.00 91.44 173 PHE A C 1
ATOM 1307 O O . PHE A 1 173 ? 7.578 5.907 11.466 1.00 91.44 173 PHE A O 1
ATOM 1314 N N . ALA A 1 174 ? 8.452 6.765 9.580 1.00 91.31 174 ALA A N 1
ATOM 1315 C CA . ALA A 1 174 ? 8.021 8.136 9.823 1.00 91.31 174 ALA A CA 1
ATOM 1316 C C . ALA A 1 174 ? 6.492 8.239 9.937 1.00 91.31 174 ALA A C 1
ATOM 1318 O O . ALA A 1 174 ? 5.995 8.801 10.914 1.00 91.31 174 ALA A O 1
ATOM 1319 N N . ILE A 1 175 ? 5.746 7.641 9.000 1.00 87.31 175 ILE A N 1
ATOM 1320 C CA . ILE A 1 175 ? 4.276 7.604 9.038 1.00 87.31 175 ILE A CA 1
ATOM 1321 C C . ILE A 1 175 ? 3.791 6.935 10.321 1.00 87.31 175 ILE A C 1
ATOM 1323 O O . ILE A 1 175 ? 2.927 7.493 10.986 1.00 87.31 175 ILE A O 1
ATOM 1327 N N . VAL A 1 176 ? 4.359 5.791 10.708 1.00 88.06 176 VAL A N 1
ATOM 1328 C CA . VAL A 1 176 ? 3.963 5.064 11.921 1.00 88.06 176 VAL A CA 1
ATOM 1329 C C . VAL A 1 176 ? 4.255 5.880 13.179 1.00 88.06 176 VAL A C 1
ATOM 1331 O O . VAL A 1 176 ? 3.423 5.917 14.085 1.00 88.06 176 VAL A O 1
ATOM 1334 N N . VAL A 1 177 ? 5.399 6.561 13.261 1.00 86.81 177 VAL A N 1
ATOM 1335 C CA . VAL A 1 177 ? 5.720 7.438 14.398 1.00 86.81 177 VAL A CA 1
ATOM 1336 C C . VAL A 1 177 ? 4.736 8.604 14.463 1.00 86.81 177 VAL A C 1
ATOM 1338 O O . VAL A 1 177 ? 4.121 8.823 15.510 1.00 86.81 177 VAL A O 1
ATOM 1341 N N . VAL A 1 178 ? 4.536 9.313 13.349 1.00 84.62 178 VAL A N 1
ATOM 1342 C CA . VAL A 1 178 ? 3.612 10.454 13.265 1.00 84.62 178 VAL A CA 1
ATOM 1343 C C . VAL A 1 178 ? 2.187 10.017 13.582 1.00 84.62 178 VAL A C 1
ATOM 1345 O O . VAL A 1 178 ? 1.514 10.666 14.382 1.00 84.62 178 VAL A O 1
ATOM 1348 N N . SER A 1 179 ? 1.735 8.895 13.023 1.00 77.31 179 SER A N 1
ATOM 1349 C CA . SER A 1 179 ? 0.394 8.376 13.257 1.00 77.31 179 SER A CA 1
ATOM 1350 C C . SER A 1 179 ? 0.228 7.910 14.694 1.00 77.31 179 SER A C 1
ATOM 1352 O O . SER A 1 179 ? -0.826 8.155 15.258 1.00 77.31 179 SER A O 1
ATOM 1354 N N . SER A 1 180 ? 1.247 7.309 15.318 1.00 76.88 180 SER A N 1
ATOM 1355 C CA . SER A 1 180 ? 1.175 6.832 16.708 1.00 76.88 180 SER A CA 1
ATOM 1356 C C . SER A 1 180 ? 1.178 7.980 17.726 1.00 76.88 180 SER A C 1
ATOM 1358 O O . SER A 1 180 ? 0.530 7.874 18.764 1.00 76.88 180 SER A O 1
ATOM 1360 N N . VAL A 1 181 ? 1.862 9.094 17.430 1.00 71.44 181 VAL A N 1
ATOM 1361 C CA . VAL A 1 181 ? 1.809 10.326 18.245 1.00 71.44 181 VAL A CA 1
ATOM 1362 C C . VAL A 1 181 ? 0.494 11.083 18.002 1.00 71.44 181 VAL A C 1
ATOM 1364 O O . VAL A 1 181 ? -0.159 11.526 18.946 1.00 71.44 181 VAL A O 1
ATOM 1367 N N . GLY A 1 182 ? 0.081 11.210 16.737 1.00 61.50 182 GLY A N 1
ATOM 1368 C CA . GLY A 1 182 ? -1.122 11.931 16.314 1.00 61.50 182 GLY A CA 1
ATOM 1369 C C . GLY A 1 182 ? -2.434 11.225 16.670 1.00 61.50 182 GLY A C 1
ATOM 1370 O O . GLY A 1 182 ? -3.452 11.892 16.863 1.00 61.50 182 GLY A O 1
ATOM 1371 N N . PHE A 1 183 ? -2.420 9.896 16.833 1.00 54.12 183 PHE A N 1
ATOM 1372 C CA . PHE A 1 183 ? -3.599 9.097 17.194 1.00 54.12 183 PHE A CA 1
ATOM 1373 C C . PHE A 1 183 ? -4.246 9.564 18.503 1.00 54.12 183 PHE A C 1
ATOM 1375 O O . PHE A 1 183 ? -5.471 9.588 18.614 1.00 54.12 183 PHE A O 1
ATOM 1382 N N . VAL A 1 184 ? -3.429 10.003 19.469 1.00 50.75 184 VAL A N 1
ATOM 1383 C CA . VAL A 1 184 ? -3.878 10.457 20.796 1.00 50.75 184 VAL A CA 1
ATOM 1384 C C . VAL A 1 184 ? -4.647 11.785 20.719 1.00 50.75 184 VAL A C 1
ATOM 1386 O O . VAL A 1 184 ? -5.553 12.015 21.514 1.00 50.75 184 VAL A O 1
ATOM 1389 N N . ALA A 1 185 ? -4.352 12.636 19.731 1.00 44.94 185 ALA A N 1
ATOM 1390 C CA . ALA A 1 185 ? -5.100 13.871 19.480 1.00 44.94 185 ALA A CA 1
ATOM 1391 C C . ALA A 1 185 ? -6.311 13.653 18.548 1.00 44.94 185 ALA A C 1
ATOM 1393 O O . ALA A 1 185 ? -7.312 14.363 18.641 1.00 44.94 185 ALA A O 1
ATOM 1394 N N . SER A 1 186 ? -6.238 12.657 17.658 1.00 47.41 186 SER A N 1
ATOM 1395 C CA . SER A 1 186 ? -7.174 12.468 16.542 1.00 47.41 186 SER A CA 1
ATOM 1396 C C . SER A 1 186 ? -8.454 11.689 16.881 1.00 47.41 186 SER A C 1
ATOM 1398 O O . SER A 1 186 ? -9.427 11.775 16.133 1.00 47.41 186 SER A O 1
ATOM 1400 N N . GLN A 1 187 ? -8.541 11.007 18.032 1.00 52.16 187 GLN A N 1
ATOM 1401 C CA . GLN A 1 187 ? -9.813 10.397 18.476 1.00 52.16 187 GLN A CA 1
ATOM 1402 C C . GLN A 1 187 ? -10.966 11.411 18.637 1.00 52.16 187 GLN A C 1
ATOM 1404 O O . GLN A 1 187 ? -12.124 11.022 18.723 1.00 52.16 187 GLN A O 1
ATOM 1409 N N . THR A 1 188 ? -10.671 12.714 18.618 1.00 52.56 188 THR A N 1
ATOM 1410 C CA . THR A 1 188 ? -11.667 13.796 18.642 1.00 52.56 188 THR A CA 1
ATOM 1411 C C . THR A 1 188 ? -12.122 14.275 17.256 1.00 52.56 188 THR A C 1
ATOM 1413 O O . THR A 1 188 ? -13.003 15.129 17.171 1.00 52.56 188 THR A O 1
ATOM 1416 N N . ARG A 1 189 ? -11.562 13.754 16.152 1.00 66.81 189 ARG A N 1
ATOM 1417 C CA . ARG A 1 189 ? -11.848 14.224 14.781 1.00 66.81 189 ARG A CA 1
ATOM 1418 C C . ARG A 1 189 ? -12.382 13.120 13.868 1.00 66.81 189 ARG A C 1
ATOM 1420 O O . ARG A 1 189 ? -11.959 12.984 12.723 1.00 66.81 189 ARG A O 1
ATOM 1427 N N . GLU A 1 190 ? -13.361 12.368 14.360 1.00 72.69 190 GLU A N 1
ATOM 1428 C CA . GLU A 1 190 ? -14.020 11.265 13.641 1.00 72.69 190 GLU A CA 1
ATOM 1429 C C . GLU A 1 190 ? -14.525 11.669 12.240 1.00 72.69 190 GLU A C 1
ATOM 1431 O O . GLU A 1 190 ? -14.344 10.935 11.272 1.00 72.69 190 GLU A O 1
ATOM 1436 N N . ARG A 1 191 ? -15.019 12.907 12.089 1.00 77.19 191 ARG A N 1
ATOM 1437 C CA . ARG A 1 191 ? -15.444 13.473 10.794 1.00 77.19 191 ARG A CA 1
ATOM 1438 C C . ARG A 1 191 ? -14.340 13.494 9.732 1.00 77.19 191 ARG A C 1
ATOM 1440 O O . ARG A 1 191 ? -14.638 13.307 8.557 1.00 77.19 191 ARG A O 1
ATOM 1447 N N . ILE A 1 192 ? -13.080 13.710 10.121 1.00 78.06 192 ILE A N 1
ATOM 1448 C CA . ILE A 1 192 ? -11.952 13.708 9.176 1.00 78.06 192 ILE A CA 1
ATOM 1449 C C . ILE A 1 192 ? -11.726 12.295 8.645 1.00 78.06 192 ILE A C 1
ATOM 1451 O O . ILE A 1 192 ? -11.571 12.113 7.442 1.00 78.06 192 ILE A O 1
ATOM 1455 N N . TYR A 1 193 ? -11.762 11.288 9.516 1.00 74.12 193 TYR A N 1
ATOM 1456 C CA . TYR A 1 193 ? -11.601 9.895 9.103 1.00 74.12 193 TYR A CA 1
ATOM 1457 C C . TYR A 1 193 ? -12.713 9.427 8.175 1.00 74.12 193 TYR A C 1
ATOM 1459 O O . TYR A 1 193 ? -12.447 8.696 7.225 1.00 74.12 193 TYR A O 1
ATOM 1467 N N . VAL A 1 194 ? -13.938 9.883 8.419 1.00 82.38 194 VAL A N 1
ATOM 1468 C CA . VAL A 1 194 ? -15.092 9.590 7.565 1.00 82.38 194 VAL A CA 1
ATOM 1469 C C . VAL A 1 194 ? -14.941 10.259 6.204 1.00 82.38 194 VAL A C 1
ATOM 1471 O O . VAL A 1 194 ? -15.159 9.605 5.191 1.00 82.38 194 VAL A O 1
ATOM 1474 N N . ALA A 1 195 ? -14.506 11.522 6.157 1.00 86.38 195 ALA A N 1
ATOM 1475 C CA . ALA A 1 195 ? -14.252 12.222 4.898 1.00 86.38 195 ALA A CA 1
ATOM 1476 C C . ALA A 1 195 ? -13.130 11.551 4.090 1.00 86.38 195 ALA A C 1
ATOM 1478 O O . ALA A 1 195 ? -13.319 11.237 2.917 1.00 86.38 195 ALA A O 1
ATOM 1479 N N . VAL A 1 196 ? -11.989 11.263 4.726 1.00 85.19 196 VAL A N 1
ATOM 1480 C CA . VAL A 1 196 ? -10.868 10.548 4.092 1.00 85.19 196 VAL A CA 1
ATOM 1481 C C . VAL A 1 196 ? -11.307 9.159 3.627 1.00 85.19 196 VAL A C 1
ATOM 1483 O O . VAL A 1 196 ? -11.005 8.769 2.503 1.00 85.19 196 VAL A O 1
ATOM 1486 N N . GLY A 1 197 ? -12.056 8.429 4.457 1.00 85.19 197 GLY A N 1
ATOM 1487 C CA . GLY A 1 197 ? -12.607 7.120 4.119 1.00 85.19 197 GLY A CA 1
ATOM 1488 C C . GLY A 1 197 ? -13.568 7.175 2.932 1.00 85.19 197 GLY A C 1
ATOM 1489 O O . GLY A 1 197 ? -13.455 6.352 2.032 1.00 85.19 197 GLY A O 1
ATOM 1490 N N . ALA A 1 198 ? -14.463 8.164 2.880 1.00 89.75 198 ALA A N 1
ATOM 1491 C CA . ALA A 1 198 ? -15.386 8.356 1.765 1.00 89.75 198 ALA A CA 1
ATOM 1492 C C . ALA A 1 198 ? -14.633 8.636 0.459 1.00 89.75 198 ALA A C 1
ATOM 1494 O O . ALA A 1 198 ? -14.878 7.968 -0.543 1.00 89.75 198 ALA A O 1
ATOM 1495 N N . VAL A 1 199 ? -13.669 9.563 0.487 1.00 92.94 199 VAL A N 1
ATOM 1496 C CA . VAL A 1 199 ? -12.830 9.889 -0.677 1.00 92.94 199 VAL A CA 1
ATOM 1497 C C . VAL A 1 199 ? -12.051 8.659 -1.144 1.00 92.94 199 VAL A C 1
ATOM 1499 O O . VAL A 1 199 ? -12.113 8.305 -2.320 1.00 92.94 199 VAL A O 1
ATOM 1502 N N . ALA A 1 200 ? -11.377 7.961 -0.227 1.00 89.06 200 ALA A N 1
ATOM 1503 C CA . ALA A 1 200 ? -10.628 6.749 -0.546 1.00 89.06 200 ALA A CA 1
ATOM 1504 C C . ALA A 1 200 ? -11.535 5.631 -1.087 1.00 89.06 200 ALA A C 1
ATOM 1506 O O . ALA A 1 200 ? -11.159 4.940 -2.031 1.00 89.06 200 ALA A O 1
ATOM 1507 N N . GLY A 1 201 ? -12.734 5.462 -0.523 1.00 91.56 201 GLY A N 1
ATOM 1508 C CA . GLY A 1 201 ? -13.716 4.471 -0.960 1.00 91.56 201 GLY A CA 1
ATOM 1509 C C . GLY A 1 201 ? -14.243 4.745 -2.367 1.00 91.56 201 GLY A C 1
ATOM 1510 O O . GLY A 1 201 ? -14.266 3.830 -3.189 1.00 91.56 201 GLY A O 1
ATOM 1511 N N . VAL A 1 202 ? -14.595 6.001 -2.669 1.00 95.19 202 VAL A N 1
ATOM 1512 C CA . VAL A 1 202 ? -15.023 6.424 -4.014 1.00 95.19 202 VAL A CA 1
ATOM 1513 C C . VAL A 1 202 ? -13.897 6.228 -5.025 1.00 95.19 202 VAL A C 1
ATOM 1515 O O . VAL A 1 202 ? -14.123 5.624 -6.070 1.00 95.19 202 VAL A O 1
ATOM 1518 N N . PHE A 1 203 ? -12.682 6.679 -4.708 1.00 93.31 203 PHE A N 1
ATOM 1519 C CA . PHE A 1 203 ? -11.535 6.541 -5.605 1.00 93.31 203 PHE A CA 1
ATOM 1520 C C . PHE A 1 203 ? -11.181 5.068 -5.859 1.00 93.31 203 PHE A C 1
ATOM 1522 O O . PHE A 1 203 ? -10.980 4.665 -7.003 1.00 93.31 203 PHE A O 1
ATOM 1529 N N . SER A 1 204 ? -11.196 4.240 -4.807 1.00 91.44 204 SER A N 1
ATOM 1530 C CA . SER A 1 204 ? -10.999 2.789 -4.906 1.00 91.44 204 SER A CA 1
ATOM 1531 C C . SER A 1 204 ? -12.070 2.130 -5.778 1.00 91.44 204 SER A C 1
ATOM 1533 O O . SER A 1 204 ? -11.740 1.284 -6.599 1.00 91.44 204 SER A O 1
ATOM 1535 N N . LEU A 1 205 ? -13.342 2.515 -5.647 1.00 94.69 205 LEU A N 1
ATOM 1536 C CA . LEU A 1 205 ? -14.408 1.995 -6.509 1.00 94.69 205 LEU A CA 1
ATOM 1537 C C . LEU A 1 205 ? -14.228 2.416 -7.965 1.00 94.69 205 LEU A C 1
ATOM 1539 O O . LEU A 1 205 ? -14.327 1.570 -8.847 1.00 94.69 205 LEU A O 1
ATOM 1543 N N . ALA A 1 206 ? -13.938 3.693 -8.212 1.00 94.44 206 ALA A N 1
ATOM 1544 C CA . ALA A 1 206 ? -13.747 4.216 -9.559 1.00 94.44 206 ALA A CA 1
ATOM 1545 C C . ALA A 1 206 ? -12.590 3.504 -10.276 1.00 94.44 206 ALA A C 1
ATOM 1547 O O . ALA A 1 206 ? -12.804 2.904 -11.329 1.00 94.44 206 ALA A O 1
ATOM 1548 N N . LEU A 1 207 ? -11.396 3.484 -9.673 1.00 91.62 207 LEU A N 1
ATOM 1549 C CA . LEU A 1 207 ? -10.245 2.767 -10.232 1.00 91.62 207 LEU A CA 1
ATOM 1550 C C . LEU A 1 207 ? -10.500 1.263 -10.329 1.00 91.62 207 LEU A C 1
ATOM 1552 O O . LEU A 1 207 ? -10.121 0.627 -11.309 1.00 91.62 207 LEU A O 1
ATOM 1556 N N . GLY A 1 208 ? -11.167 0.688 -9.329 1.00 92.62 208 GLY A N 1
ATOM 1557 C CA . GLY A 1 208 ? -11.506 -0.725 -9.323 1.00 92.62 208 GLY A CA 1
ATOM 1558 C C . GLY A 1 208 ? -12.355 -1.124 -10.527 1.00 92.62 208 GLY A C 1
ATOM 1559 O O . GLY A 1 208 ? -12.045 -2.110 -11.191 1.00 92.62 208 GLY A O 1
ATOM 1560 N N . LEU A 1 209 ? -13.385 -0.337 -10.846 1.00 94.81 209 LEU A N 1
ATOM 1561 C CA . LEU A 1 209 ? -14.235 -0.567 -12.016 1.00 94.81 209 LEU A CA 1
ATOM 1562 C C . LEU A 1 209 ? -13.453 -0.405 -13.323 1.00 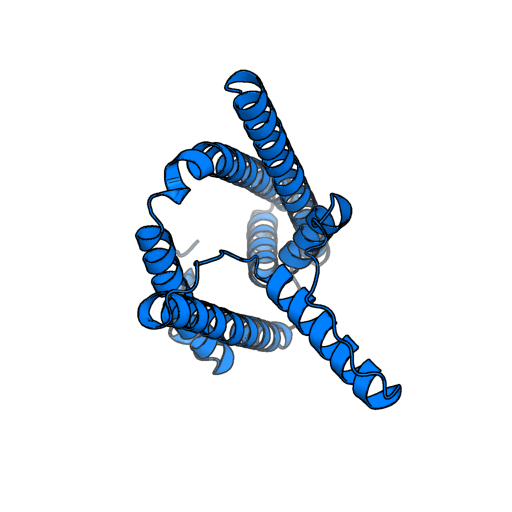94.81 209 LEU A C 1
ATOM 1564 O O . LEU A 1 209 ? -13.591 -1.250 -14.204 1.00 94.81 209 LEU A O 1
ATOM 1568 N N . VAL A 1 210 ? -12.594 0.616 -13.428 1.00 93.50 210 VAL A N 1
ATOM 1569 C CA . VAL A 1 210 ? -11.711 0.810 -14.593 1.00 93.50 210 VAL A CA 1
ATOM 1570 C C . VAL A 1 210 ? -10.883 -0.450 -14.866 1.00 93.50 210 VAL A C 1
ATOM 1572 O O . VAL A 1 210 ? -10.922 -0.981 -15.974 1.00 93.50 210 VAL A O 1
ATOM 1575 N N . PHE A 1 211 ? -10.218 -0.993 -13.844 1.00 90.56 211 PHE A N 1
ATOM 1576 C CA . PHE A 1 211 ? -9.406 -2.205 -13.975 1.00 90.56 211 PHE A CA 1
ATOM 1577 C C . PHE A 1 211 ? -10.225 -3.481 -14.237 1.00 90.56 211 PHE A C 1
ATOM 1579 O O . PHE A 1 211 ? -9.789 -4.349 -14.991 1.00 90.56 211 PHE A O 1
ATOM 1586 N N . VAL A 1 212 ? -11.416 -3.621 -13.641 1.00 93.62 212 VAL A N 1
ATOM 1587 C CA . VAL A 1 212 ? -12.297 -4.782 -13.887 1.00 93.62 212 VAL A CA 1
ATOM 1588 C C . VAL A 1 212 ? -12.749 -4.834 -15.345 1.00 93.62 212 VAL A C 1
ATOM 1590 O O . VAL A 1 212 ? -12.782 -5.915 -15.936 1.00 93.62 212 VAL A O 1
ATOM 1593 N N . PHE A 1 213 ? -13.077 -3.680 -15.927 1.00 94.12 213 PHE A N 1
ATOM 1594 C CA . PHE A 1 213 ? -13.556 -3.585 -17.305 1.00 94.12 213 PHE A CA 1
ATOM 1595 C C . PHE A 1 213 ? -12.437 -3.449 -18.348 1.00 94.12 213 PHE A C 1
ATOM 1597 O O . PHE A 1 213 ? -12.747 -3.415 -19.535 1.00 94.12 213 PHE A O 1
ATOM 1604 N N . GLY A 1 214 ? -11.163 -3.414 -17.937 1.00 87.12 214 GLY A N 1
ATOM 1605 C CA . GLY A 1 214 ? -10.029 -3.241 -18.855 1.00 87.12 214 GLY A CA 1
ATOM 1606 C C . GLY A 1 214 ? -10.053 -1.887 -19.568 1.00 87.12 214 GLY A C 1
ATOM 1607 O O . GLY A 1 214 ? -9.775 -1.801 -20.760 1.00 87.12 214 GLY A O 1
ATOM 1608 N N . LEU A 1 215 ? -10.489 -0.845 -18.856 1.00 88.25 215 LEU A N 1
ATOM 1609 C CA . LEU A 1 215 ? -10.552 0.536 -19.340 1.00 88.25 215 LEU A CA 1
ATOM 1610 C C . LEU A 1 215 ? -9.335 1.351 -18.880 1.00 88.25 215 LEU A C 1
ATOM 1612 O O . LEU A 1 215 ? -9.390 2.579 -18.833 1.00 88.25 215 LEU A O 1
ATOM 1616 N N . ASP A 1 216 ? -8.250 0.684 -18.496 1.00 80.25 216 ASP A N 1
ATOM 1617 C CA . ASP A 1 216 ? -7.012 1.287 -18.001 1.00 80.25 216 ASP A CA 1
ATOM 1618 C C . ASP A 1 216 ? -6.365 2.237 -19.020 1.00 80.25 216 ASP A C 1
ATOM 1620 O O . ASP A 1 216 ? -5.764 3.223 -18.611 1.00 80.25 216 ASP A O 1
ATOM 1624 N N . ALA A 1 217 ? -6.632 2.061 -20.318 1.00 80.75 217 ALA A N 1
ATOM 1625 C CA . ALA A 1 217 ? -6.244 3.002 -21.374 1.00 80.75 217 ALA A CA 1
ATOM 1626 C C . ALA A 1 217 ? -6.878 4.409 -21.255 1.00 80.75 217 ALA A C 1
ATOM 1628 O O . ALA A 1 217 ? -6.444 5.338 -21.931 1.00 80.75 217 ALA A O 1
ATOM 1629 N N . ILE A 1 218 ? -7.925 4.586 -20.437 1.00 84.12 218 ILE A N 1
ATOM 1630 C CA . ILE A 1 218 ? -8.518 5.906 -20.145 1.00 84.12 218 ILE A CA 1
ATOM 1631 C C . ILE A 1 218 ? -7.700 6.649 -19.075 1.00 84.12 218 ILE A C 1
ATOM 1633 O O . ILE A 1 218 ? -7.819 7.869 -18.933 1.00 84.12 218 ILE A O 1
ATOM 1637 N N . LEU A 1 219 ? -6.883 5.930 -18.296 1.00 80.44 219 LEU A N 1
ATOM 1638 C CA . LEU A 1 219 ? -6.003 6.550 -17.315 1.00 80.44 219 LEU A CA 1
ATOM 1639 C C . LEU A 1 219 ? -4.874 7.308 -18.029 1.00 80.44 219 LEU A C 1
ATOM 1641 O O . LEU A 1 219 ? -4.492 6.933 -19.136 1.00 80.44 219 LEU A O 1
ATOM 1645 N N . PRO A 1 220 ? -4.342 8.384 -17.418 1.00 78.88 220 PRO A N 1
ATOM 1646 C CA . PRO A 1 220 ? -3.239 9.130 -18.004 1.00 78.88 220 PRO A CA 1
ATOM 1647 C C . PRO A 1 220 ? -2.061 8.204 -18.293 1.00 78.88 220 PRO A C 1
ATOM 1649 O O . PRO A 1 220 ? -1.525 7.577 -17.377 1.00 78.88 220 PRO A O 1
ATOM 1652 N N . ASP A 1 221 ? -1.663 8.149 -19.558 1.00 74.75 221 ASP A N 1
ATOM 1653 C CA . ASP A 1 221 ? -0.464 7.442 -19.972 1.00 74.75 221 ASP A CA 1
ATOM 1654 C C . ASP A 1 221 ? 0.762 8.222 -19.484 1.00 74.75 221 ASP A C 1
ATOM 1656 O O . ASP A 1 221 ? 1.052 9.331 -19.942 1.00 74.75 221 ASP A O 1
ATOM 1660 N N . LEU A 1 222 ? 1.449 7.664 -18.489 1.00 64.31 222 LEU A N 1
ATOM 1661 C CA . LEU A 1 222 ? 2.616 8.301 -17.895 1.00 64.31 222 LEU A CA 1
ATOM 1662 C C . LEU A 1 222 ? 3.797 8.342 -18.867 1.00 64.31 222 LEU A C 1
ATOM 1664 O O . LEU A 1 222 ? 4.592 9.268 -18.745 1.00 64.31 222 LEU A O 1
ATOM 1668 N N . GLU A 1 223 ? 3.891 7.433 -19.842 1.00 63.94 223 GLU A N 1
ATOM 1669 C CA . GLU A 1 223 ? 4.950 7.467 -20.864 1.00 63.94 223 GLU A CA 1
ATOM 1670 C C . GLU A 1 223 ? 4.735 8.628 -21.839 1.00 63.94 223 GLU A C 1
ATOM 1672 O O . GLU A 1 223 ? 5.675 9.342 -22.190 1.00 63.94 223 GLU A O 1
ATOM 1677 N N . ALA A 1 224 ? 3.479 8.893 -22.210 1.00 67.75 224 ALA A N 1
ATOM 1678 C CA . ALA A 1 224 ? 3.128 10.052 -23.026 1.00 67.75 224 ALA A CA 1
ATOM 1679 C C . ALA A 1 224 ? 3.365 11.390 -22.296 1.00 67.75 224 ALA A C 1
ATOM 1681 O O . ALA A 1 224 ? 3.621 12.412 -22.937 1.00 67.75 224 ALA A O 1
ATOM 1682 N N . ILE A 1 225 ? 3.261 11.402 -20.962 1.00 67.50 225 ILE A N 1
ATOM 1683 C CA . ILE A 1 225 ? 3.386 12.615 -20.137 1.00 67.50 225 ILE A CA 1
ATOM 1684 C C . ILE A 1 225 ? 4.831 12.844 -19.670 1.00 67.50 225 ILE A C 1
ATOM 1686 O O . ILE A 1 225 ? 5.260 13.995 -19.552 1.00 67.50 225 ILE A O 1
ATOM 1690 N N . LEU A 1 226 ? 5.585 11.778 -19.404 1.00 66.25 226 LEU A N 1
ATOM 1691 C CA . LEU A 1 226 ? 6.960 11.814 -18.916 1.00 66.25 226 LEU A CA 1
ATOM 1692 C C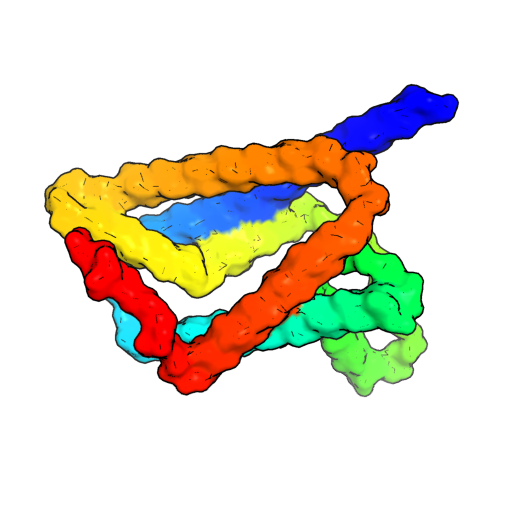 . LEU A 1 226 ? 7.859 10.924 -19.795 1.00 66.25 226 LEU A C 1
ATOM 1694 O O . LEU A 1 226 ? 8.193 9.811 -19.393 1.00 66.25 226 LEU A O 1
ATOM 1698 N N . PRO A 1 227 ? 8.271 11.406 -20.983 1.00 53.41 227 PRO A N 1
ATOM 1699 C CA . PRO A 1 227 ? 9.124 10.642 -21.883 1.00 53.41 227 PRO A CA 1
ATOM 1700 C C . PRO A 1 227 ? 10.551 10.609 -21.326 1.00 53.41 227 PRO A C 1
ATOM 1702 O O . PRO A 1 227 ? 11.304 11.579 -21.461 1.00 53.41 227 PRO A O 1
ATOM 1705 N N . PHE A 1 228 ? 10.916 9.513 -20.672 1.00 56.88 228 PHE A N 1
ATOM 1706 C CA . PHE A 1 228 ? 12.284 9.212 -20.258 1.00 56.88 228 PHE A CA 1
ATOM 1707 C C . PHE A 1 228 ? 12.636 7.757 -20.543 1.00 56.88 228 PHE A C 1
ATOM 1709 O O . PHE A 1 228 ? 11.733 6.898 -20.457 1.00 56.88 228 PHE A O 1
#

pLDDT: mean 78.58, std 13.37, range [39.47, 95.94]

Secondary structure (DSSP, 8-state):
-HHHHHHHHHHHHHHHHHHHHHHHHHHHHHHHHHHHHHHHTTT---TTHHHHHHHHHHHHHHHHHHHHHHHHHHHHHH--------HHHHHHHHHHHHHHHHHHHHH--------------HHHHHHHHHHHHTSHHHHHHHHHHHHHHHHTSS-THHHHHHHHHHHHHHHHHHHHHHHHHHHHHHTT-HHHHHHHHHHHHHHHHHHHHHHHHT-GGGS--HHHHS--